Protein AF-A0AA35X888-F1 (afdb_monomer)

Nearest PDB structures (foldseek):
  5ipw-assembly1_A  TM=6.418E-01  e=4.084E-12  Thermotoga maritima MSB8

Solvent-accessible surface area (backbone atoms only — not comparable to full-atom values): 17604 Å² total; per-residue (Å²): 142,80,83,80,79,74,79,86,73,78,84,70,49,96,80,76,53,74,97,66,80,52,47,51,42,71,79,57,58,92,84,48,63,63,32,42,25,37,50,28,93,79,27,86,52,56,50,100,88,65,52,64,36,52,92,59,68,56,49,78,47,71,66,64,76,89,51,55,63,56,52,46,54,40,44,44,66,42,74,52,97,78,77,70,78,76,64,51,79,90,48,41,65,65,49,58,73,27,20,82,81,15,76,53,82,84,77,88,74,79,74,86,59,35,48,95,76,52,82,39,72,54,82,82,44,75,62,71,52,18,57,48,64,66,36,63,44,48,55,51,16,58,36,14,49,34,50,48,68,60,47,28,43,77,70,43,76,61,49,85,78,89,55,40,79,40,57,42,90,92,43,96,75,39,81,49,66,70,62,31,47,56,62,46,56,68,35,62,66,63,15,48,56,33,34,40,77,78,37,70,47,56,51,98,86,66,50,45,26,64,83,96,24,50,69,30,39,33,44,54,47,64,84,78,44,67,71,60,46,59,48,52,54,52,41,57,77,67,56,58,46,77,92,48,71,45,79,50,79,56,68,62,73,68,54,56,53,49,55,48,44,69,69,42,69,83,54,96,73,82,95,76,87,82,77,35,48,41,46,61,47,82,51,85,82,129

pLDDT: mean 73.63, std 22.43, range [24.75, 98.19]

Mean predicted aligned error: 12.45 Å

Secondary structure (DSSP, 8-state):
-------------TTS--S---SEEE-S-TTSSEEEEEE-TT---B-TT-PBSPSSSEEEEE--TT-HHHHHHHHHTT--S---TT--GGGHHHHHHHHHHHT-----PPPSSS-SS-EEE-TT--SHHHHHHH-HHHHHHHHHT--HHHHHHHHHTT-S----SSPPTTSTT---HHHHTTT-S--HHHHHHHHHHH---B-TT--BEETTEEEEEE----TT-HHHHHHHHHHHHTTTTTTS--PPPPP-HHHHHHHHHHHHTTS-------PEEEEEEE----

Radius of gyration: 25.15 Å; Cα contacts (8 Å, |Δi|>4): 343; chains: 1; bounding box: 78×53×57 Å

InterPro domains:
  IPR000914 Solute-binding protein family 5 domain [PF00496] (23-208)
  IPR039424 Solute-binding protein family 5 [PTHR30290] (23-208)

Structure (mmCIF, N/CA/C/O backbone):
data_AF-A0AA35X888-F1
#
_entry.id   AF-A0AA35X888-F1
#
loop_
_atom_site.group_PDB
_atom_site.id
_atom_site.type_symbol
_atom_site.label_atom_id
_atom_site.label_alt_id
_atom_site.label_comp_id
_atom_site.label_asym_id
_atom_site.label_entity_id
_atom_site.label_seq_id
_atom_site.pdbx_PDB_ins_code
_atom_site.Cartn_x
_atom_site.Cartn_y
_atom_site.Cartn_z
_atom_site.occupancy
_atom_site.B_iso_or_equiv
_atom_site.auth_seq_id
_atom_site.auth_comp_id
_atom_site.auth_asym_id
_atom_site.auth_atom_id
_atom_site.pdbx_PDB_model_num
ATOM 1 N N . MET A 1 1 ? -48.426 36.130 -6.874 1.00 36.34 1 MET A N 1
ATOM 2 C CA . MET A 1 1 ? -47.923 34.852 -6.329 1.00 36.34 1 MET A CA 1
ATOM 3 C C . MET A 1 1 ? -46.414 34.931 -6.363 1.00 36.34 1 MET A C 1
ATOM 5 O O . MET A 1 1 ? -45.824 34.641 -7.390 1.00 36.34 1 MET A O 1
ATOM 9 N N . ASP A 1 2 ? -45.823 35.417 -5.278 1.00 28.20 2 ASP A N 1
ATOM 10 C CA . ASP A 1 2 ? -44.386 35.651 -5.174 1.00 28.20 2 ASP A CA 1
ATOM 11 C C . ASP A 1 2 ? -43.879 34.763 -4.032 1.00 28.20 2 ASP A C 1
ATOM 13 O O . ASP A 1 2 ? -44.207 34.982 -2.863 1.00 28.20 2 ASP A O 1
ATOM 17 N N . ARG A 1 3 ? -43.217 33.650 -4.370 1.00 32.34 3 ARG A N 1
ATOM 18 C CA . ARG A 1 3 ? -42.637 32.737 -3.375 1.00 32.34 3 ARG A CA 1
ATOM 19 C C . ARG A 1 3 ? -41.268 33.287 -2.999 1.00 32.34 3 ARG A C 1
ATOM 21 O O . ARG A 1 3 ? -40.284 33.020 -3.680 1.00 32.34 3 ARG A O 1
ATOM 28 N N . ALA A 1 4 ? -41.224 34.030 -1.898 1.00 34.06 4 ALA A N 1
ATOM 29 C CA . ALA A 1 4 ? -39.982 34.436 -1.259 1.00 34.06 4 ALA A CA 1
ATOM 30 C C . ALA A 1 4 ? -39.123 33.196 -0.944 1.00 34.06 4 ALA A C 1
ATOM 32 O O . ALA A 1 4 ? -39.492 32.339 -0.136 1.00 34.06 4 ALA A O 1
ATOM 33 N N . VAL A 1 5 ? -37.977 33.102 -1.615 1.00 39.38 5 VAL A N 1
ATOM 34 C CA . VAL A 1 5 ? -36.909 32.149 -1.315 1.00 39.38 5 VAL A CA 1
ATOM 35 C C . VAL A 1 5 ? -36.359 32.510 0.064 1.00 39.38 5 VAL A C 1
ATOM 37 O O . VAL A 1 5 ? -35.817 33.598 0.255 1.00 39.38 5 VAL A O 1
ATOM 40 N N . ARG A 1 6 ? -36.531 31.624 1.052 1.00 34.00 6 ARG A N 1
ATOM 41 C CA . ARG A 1 6 ? -35.900 31.800 2.367 1.00 34.00 6 ARG A CA 1
ATOM 42 C C . ARG A 1 6 ? -34.375 31.736 2.199 1.00 34.00 6 ARG A C 1
ATOM 44 O O . ARG A 1 6 ? -33.904 30.825 1.516 1.00 34.00 6 ARG A O 1
ATOM 51 N N . PRO A 1 7 ? -33.597 32.640 2.821 1.00 35.84 7 PRO A N 1
ATOM 52 C CA . PRO A 1 7 ? -32.145 32.550 2.784 1.00 35.84 7 PRO A CA 1
ATOM 53 C C . PRO A 1 7 ? -31.703 31.242 3.445 1.00 35.84 7 PRO A C 1
ATOM 55 O O . PRO A 1 7 ? -32.202 30.892 4.516 1.00 35.84 7 PRO A O 1
ATOM 58 N N . GLN A 1 8 ? -30.768 30.529 2.816 1.00 39.53 8 GLN A N 1
ATOM 59 C CA . GLN A 1 8 ? -30.044 29.417 3.431 1.00 39.53 8 GLN A CA 1
ATOM 60 C C . GLN A 1 8 ? -29.229 29.954 4.614 1.00 39.53 8 GLN A C 1
ATOM 62 O O . GLN A 1 8 ? -28.068 30.332 4.479 1.00 39.53 8 GLN A O 1
ATOM 67 N N . GLY A 1 9 ? -29.859 30.016 5.786 1.00 33.53 9 GLY A N 1
ATOM 68 C CA . GLY A 1 9 ? -29.153 30.171 7.045 1.00 33.53 9 GLY A CA 1
ATOM 69 C C . GLY A 1 9 ? -28.282 28.939 7.248 1.00 33.53 9 GLY A C 1
ATOM 70 O O . GLY A 1 9 ? -28.798 27.833 7.397 1.00 33.53 9 GLY A O 1
ATOM 71 N N . GLN A 1 10 ? -26.963 29.121 7.220 1.00 36.47 10 GLN A N 1
ATOM 72 C CA . GLN A 1 10 ? -26.038 28.111 7.717 1.00 36.47 10 GLN A CA 1
ATOM 73 C C . GLN A 1 10 ? -26.397 27.834 9.178 1.00 36.47 10 GLN A C 1
ATOM 75 O O . GLN A 1 10 ? -26.202 28.693 10.037 1.00 36.47 10 GLN A O 1
ATOM 80 N N . ILE A 1 11 ? -26.916 26.639 9.455 1.00 40.03 11 ILE A N 1
ATOM 81 C CA . ILE A 1 11 ? -26.996 26.112 10.814 1.00 40.03 11 ILE A CA 1
ATOM 82 C C . ILE A 1 11 ? -25.546 25.891 11.251 1.00 40.03 11 ILE A C 1
ATOM 84 O O . ILE A 1 11 ? -24.923 24.894 10.893 1.00 40.03 11 ILE A O 1
ATOM 88 N N . LYS A 1 12 ? -24.965 26.871 11.943 1.00 34.38 12 LYS A N 1
ATOM 89 C CA . LYS A 1 12 ? -23.683 26.706 12.626 1.00 34.38 12 LYS A CA 1
ATOM 90 C C . LYS A 1 12 ? -23.982 26.194 14.027 1.00 34.38 12 LYS A C 1
ATOM 92 O O . LYS A 1 12 ? -24.694 26.851 14.777 1.00 34.38 12 LYS A O 1
ATOM 97 N N . SER A 1 13 ? -23.444 25.028 14.368 1.00 43.09 13 SER A N 1
ATOM 98 C CA . SER A 1 13 ? -23.403 24.533 15.744 1.00 43.09 13 SER A CA 1
ATOM 99 C C . SER A 1 13 ? -22.711 25.564 16.642 1.00 43.09 13 SER A C 1
ATOM 101 O O . SER A 1 13 ? -21.586 25.972 16.338 1.00 43.09 13 SER A O 1
ATOM 103 N N . GLU A 1 14 ? -23.329 25.945 17.758 1.00 41.88 14 GLU A N 1
ATOM 104 C CA . GLU A 1 14 ? -22.753 26.892 18.730 1.00 41.88 14 GLU A CA 1
ATOM 105 C C . GLU A 1 14 ? -21.447 26.380 19.371 1.00 41.88 14 GLU A C 1
ATOM 107 O O . GLU A 1 14 ? -20.654 27.161 19.887 1.00 41.88 14 GLU A O 1
ATOM 112 N N . THR A 1 15 ? -21.166 25.078 19.263 1.00 48.16 15 THR A N 1
ATOM 113 C CA . THR A 1 15 ? -19.946 24.419 19.757 1.00 48.16 15 THR A CA 1
ATOM 114 C C . THR A 1 15 ? -18.844 24.256 18.704 1.00 48.16 15 THR A C 1
ATOM 116 O O . THR A 1 15 ? -17.787 23.707 19.005 1.00 48.16 15 THR A O 1
ATOM 119 N N . GLY A 1 16 ? -19.072 24.673 17.451 1.00 44.53 16 GLY A N 1
ATOM 120 C CA . GLY A 1 16 ? -18.177 24.343 16.328 1.00 44.53 16 GLY A CA 1
ATOM 121 C C . GLY A 1 16 ? -18.087 22.838 16.016 1.00 44.53 16 GLY A C 1
ATOM 122 O O . GLY A 1 16 ? -17.258 22.427 15.206 1.00 44.53 16 GLY A O 1
ATOM 123 N N . GLN A 1 17 ? -18.927 22.019 16.652 1.00 49.50 17 GLN A N 1
ATOM 124 C CA . GLN A 1 17 ? -19.002 20.581 16.461 1.00 49.50 17 GLN A CA 1
ATOM 125 C C . GLN A 1 17 ? -20.003 20.300 15.341 1.00 49.50 17 GLN A C 1
ATOM 127 O O . GLN A 1 17 ? -21.180 20.630 15.473 1.00 49.50 17 GLN A O 1
ATOM 132 N N . ALA A 1 18 ? -19.532 19.731 14.228 1.00 49.12 18 ALA A N 1
ATOM 133 C CA . ALA A 1 18 ? -20.381 19.380 13.092 1.00 49.12 18 ALA A CA 1
ATOM 134 C C . ALA A 1 18 ? -21.676 18.696 13.569 1.00 49.12 18 ALA A C 1
ATOM 136 O O . ALA A 1 18 ? -21.633 17.860 14.474 1.00 49.12 18 ALA A O 1
ATOM 137 N N . CYS A 1 19 ? -22.826 19.073 12.992 1.00 53.00 19 CYS A N 1
ATOM 138 C CA . CYS A 1 19 ? -24.119 18.437 13.256 1.00 53.00 19 CYS A CA 1
ATOM 139 C C . CYS A 1 19 ? -24.118 17.005 12.703 1.00 53.00 19 CYS A C 1
ATOM 141 O O . CYS A 1 19 ? -24.726 16.709 11.679 1.00 53.00 19 CYS A O 1
ATOM 143 N N . GLU A 1 20 ? -23.408 16.123 13.385 1.00 63.41 20 GLU A N 1
ATOM 144 C CA . GLU A 1 20 ? -23.339 14.698 13.126 1.00 63.41 20 GLU A CA 1
ATOM 145 C C . GLU A 1 20 ? -23.961 13.992 14.337 1.00 63.41 20 GLU A C 1
ATOM 147 O O . GLU A 1 20 ? -23.773 14.415 15.479 1.00 63.41 20 GLU A O 1
ATOM 152 N N . SER A 1 21 ? -24.725 12.920 14.106 1.00 83.50 21 SER A N 1
ATOM 153 C CA . SER A 1 21 ? -25.197 12.023 15.173 1.00 83.50 21 SER A CA 1
ATOM 154 C C . SER A 1 21 ? -24.384 10.727 15.108 1.00 83.50 21 SER A C 1
ATOM 156 O O . SER A 1 21 ? -24.880 9.726 14.585 1.00 83.50 21 SER A O 1
ATOM 158 N N . PRO A 1 22 ? -23.103 10.740 15.533 1.00 92.12 22 PRO A N 1
ATOM 159 C CA . PRO A 1 22 ? -22.264 9.549 15.513 1.00 92.12 22 PRO A CA 1
ATOM 160 C C . PRO A 1 22 ? -22.767 8.501 16.523 1.00 92.12 22 PRO A C 1
ATOM 162 O O . PRO A 1 22 ? -23.457 8.857 17.485 1.00 92.12 22 PRO A O 1
ATOM 165 N N . PRO A 1 23 ? -22.412 7.215 16.343 1.00 94.56 23 PRO A N 1
ATOM 166 C CA . PRO A 1 23 ? -22.759 6.149 17.287 1.00 94.56 23 PRO A CA 1
ATOM 167 C C . PRO A 1 23 ? -22.126 6.336 18.673 1.00 94.56 23 PRO A C 1
ATOM 169 O O . PRO A 1 23 ? -22.738 5.965 19.673 1.00 94.56 23 PRO A O 1
ATOM 172 N N . TRP A 1 24 ? -20.950 6.968 18.745 1.00 94.81 24 TRP A N 1
ATOM 173 C CA . TRP A 1 24 ? -20.304 7.369 19.997 1.00 94.81 24 TRP A CA 1
ATOM 174 C C . TRP A 1 24 ? -19.981 8.864 20.000 1.00 94.81 24 TRP A C 1
ATOM 176 O O . TRP A 1 24 ? -19.658 9.437 18.959 1.00 94.81 24 TRP A O 1
ATOM 186 N N . LYS A 1 25 ? -20.045 9.492 21.175 1.00 92.12 25 LYS A N 1
ATOM 187 C CA . LYS A 1 25 ? -19.714 10.902 21.414 1.00 92.12 25 LYS A CA 1
ATOM 188 C C . LYS A 1 25 ? -18.439 10.996 22.234 1.00 92.12 25 LYS A C 1
ATOM 190 O O . LYS A 1 25 ? -18.338 10.354 23.271 1.00 92.12 25 LYS A O 1
ATOM 195 N N . PHE A 1 26 ? -17.487 11.814 21.791 1.00 92.00 26 PHE A N 1
ATOM 196 C CA . PHE A 1 26 ? -16.282 12.083 22.574 1.00 92.00 26 PHE A CA 1
ATOM 197 C C . PHE A 1 26 ? -16.633 12.802 23.880 1.00 92.00 26 PHE A C 1
ATOM 199 O O . PHE A 1 26 ? -17.363 13.794 23.855 1.00 92.00 26 PHE A O 1
ATOM 206 N N . THR A 1 27 ? -16.096 12.313 24.997 1.00 91.62 27 THR A N 1
ATOM 207 C CA . THR A 1 27 ? -16.332 12.874 26.339 1.00 91.62 27 THR A CA 1
ATOM 208 C C . THR A 1 27 ? -15.186 13.763 26.817 1.00 91.62 27 THR A C 1
ATOM 210 O O . THR A 1 27 ? -15.332 14.489 27.800 1.00 91.62 27 THR A O 1
ATOM 213 N N . ASN A 1 28 ? -14.058 13.764 26.104 1.00 92.06 28 ASN A N 1
ATOM 214 C CA . ASN A 1 28 ? -12.908 14.619 26.375 1.00 92.06 28 ASN A CA 1
ATOM 215 C C . ASN A 1 28 ? -12.275 15.187 25.092 1.00 92.06 28 ASN A C 1
ATOM 217 O O . ASN A 1 28 ? -12.823 15.066 23.992 1.00 92.06 28 ASN A O 1
ATOM 221 N N . ARG A 1 29 ? -11.149 15.899 25.233 1.00 88.25 29 ARG A N 1
ATOM 222 C CA . ARG A 1 29 ? -10.543 16.642 24.125 1.00 88.25 29 ARG A CA 1
ATOM 223 C C . ARG A 1 29 ? -9.801 15.709 23.177 1.00 88.25 29 ARG A C 1
ATOM 225 O O . ARG A 1 29 ? -8.965 14.905 23.579 1.00 88.25 29 ARG A O 1
ATOM 232 N N . LEU A 1 30 ? -10.040 15.905 21.880 1.00 79.69 30 LEU A N 1
ATOM 233 C CA . LEU A 1 30 ? -9.225 15.306 20.828 1.00 79.69 30 LEU A CA 1
ATOM 234 C C . LEU A 1 30 ? -7.802 15.875 20.923 1.00 79.69 30 LEU A C 1
ATOM 236 O O . LEU A 1 30 ? -7.574 17.040 20.599 1.00 79.69 30 LEU A O 1
ATOM 240 N N . GLY A 1 31 ? -6.867 15.056 21.403 1.00 82.25 31 GLY A N 1
ATOM 241 C CA . GLY A 1 31 ? -5.481 15.445 21.681 1.00 82.25 31 GLY A CA 1
ATOM 242 C C . GLY A 1 31 ? -4.992 15.030 23.068 1.00 82.25 31 GLY A C 1
ATOM 243 O O . GLY A 1 31 ? -3.784 15.020 23.290 1.00 82.25 31 GLY A O 1
ATOM 244 N N . ASP A 1 32 ? -5.898 14.652 23.972 1.00 89.19 32 ASP A N 1
ATOM 245 C CA . ASP A 1 32 ? -5.517 14.049 25.249 1.00 89.19 32 ASP A CA 1
ATOM 246 C C . ASP A 1 32 ? -4.823 12.685 25.013 1.00 89.19 32 ASP A C 1
ATOM 248 O O . ASP A 1 32 ? -5.156 11.992 24.045 1.00 89.19 32 ASP A O 1
ATOM 252 N N . PRO A 1 33 ? -3.891 12.250 25.891 1.00 90.56 33 PRO A N 1
ATOM 253 C CA . PRO A 1 33 ? -3.213 10.955 25.754 1.00 90.56 33 PRO A CA 1
ATOM 254 C C . PRO A 1 33 ? -4.165 9.756 25.741 1.00 90.56 33 PRO A C 1
ATOM 256 O O . PRO A 1 33 ? -3.841 8.707 25.197 1.00 90.56 33 PRO A O 1
ATOM 259 N N . VAL A 1 34 ? -5.344 9.906 26.340 1.00 93.94 34 VAL A N 1
ATOM 260 C CA . VAL A 1 34 ? -6.436 8.941 26.263 1.00 93.94 34 VAL A CA 1
ATOM 261 C C . VAL A 1 34 ? -7.666 9.702 25.808 1.00 93.94 34 VAL A C 1
ATOM 263 O O . VAL A 1 34 ? -8.119 10.599 26.508 1.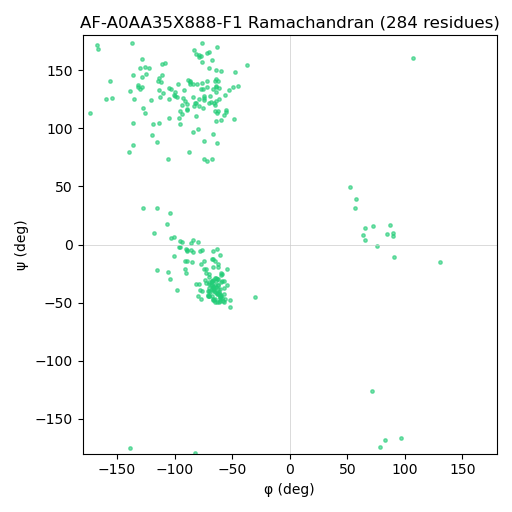00 93.94 34 VAL A O 1
ATOM 266 N N . VAL A 1 35 ? -8.203 9.356 24.645 1.00 94.31 35 VAL A N 1
ATOM 267 C CA . VAL A 1 35 ? -9.460 9.897 24.127 1.00 94.31 35 VAL A CA 1
ATOM 268 C C . VAL A 1 35 ? -10.567 8.888 24.400 1.00 94.31 35 VAL A C 1
ATOM 270 O O . VAL A 1 35 ? -10.452 7.717 24.042 1.00 94.31 35 VAL A O 1
ATOM 273 N N . LEU A 1 36 ? -11.642 9.346 25.025 1.00 95.06 36 LEU A N 1
ATOM 274 C CA . LEU A 1 36 ? -12.791 8.543 25.410 1.00 95.06 36 LEU A CA 1
ATOM 275 C C . LEU A 1 36 ? -14.005 8.946 24.579 1.00 95.06 36 LEU A C 1
ATOM 277 O O . LEU A 1 36 ? -14.249 10.130 24.329 1.00 95.06 36 LEU A O 1
ATOM 281 N N . ALA A 1 37 ? -14.781 7.950 24.170 1.00 94.75 37 ALA A N 1
ATOM 282 C CA . ALA A 1 37 ? -16.078 8.145 23.553 1.00 94.75 37 ALA A CA 1
ATOM 283 C C . ALA A 1 37 ? -17.116 7.227 24.202 1.00 94.75 37 ALA A C 1
ATOM 285 O O . ALA A 1 37 ? -16.842 6.055 24.442 1.00 94.75 37 ALA A O 1
ATOM 286 N N . GLU A 1 38 ? -18.307 7.750 24.465 1.00 95.88 38 GLU A N 1
ATOM 287 C CA . GLU A 1 38 ? -19.426 7.019 25.066 1.00 95.88 38 GLU A CA 1
ATOM 288 C C . GLU A 1 38 ? -20.561 6.822 24.058 1.00 95.88 38 GLU A C 1
ATOM 290 O O . GLU A 1 38 ? -20.696 7.588 23.099 1.00 95.88 38 GLU A O 1
ATOM 295 N N . ARG A 1 39 ? -21.386 5.793 24.258 1.00 96.44 39 ARG A N 1
ATOM 296 C CA . ARG A 1 39 ? -22.560 5.496 23.428 1.00 96.44 39 ARG A CA 1
ATOM 297 C C . ARG A 1 39 ? -23.458 6.728 23.312 1.00 96.44 39 ARG A C 1
ATOM 299 O O . ARG A 1 39 ? -23.815 7.356 24.304 1.00 96.44 39 ARG A O 1
ATOM 306 N N . ASN A 1 40 ? -23.889 7.047 22.094 1.00 95.06 40 ASN A N 1
ATOM 307 C CA . ASN A 1 40 ? -24.880 8.089 21.864 1.00 95.06 40 ASN A CA 1
ATOM 308 C C . ASN A 1 40 ? -26.303 7.539 22.099 1.00 95.06 40 ASN A C 1
ATOM 310 O O . ASN A 1 40 ? -26.794 6.793 21.252 1.00 95.06 40 ASN A O 1
ATOM 314 N N . PRO A 1 41 ? -27.024 7.955 23.159 1.00 94.12 41 PRO A N 1
ATOM 315 C CA . PRO A 1 41 ? -28.383 7.464 23.428 1.00 94.12 41 PRO A CA 1
ATOM 316 C C . PRO A 1 41 ? -29.415 7.915 22.380 1.00 94.12 41 PRO A C 1
ATOM 318 O O . PRO A 1 41 ? -30.530 7.407 22.336 1.00 94.12 41 PRO A O 1
ATOM 321 N N . TYR A 1 42 ? -29.051 8.867 21.518 1.00 94.25 42 TYR A N 1
ATOM 322 C CA . TYR A 1 42 ? -29.876 9.355 20.414 1.00 94.25 42 TYR A CA 1
ATOM 323 C C . TYR A 1 42 ? -29.379 8.854 19.048 1.00 94.25 42 TYR A C 1
ATOM 325 O O . TYR A 1 42 ? -29.720 9.441 18.017 1.00 94.25 42 TYR A O 1
ATOM 333 N N . PHE A 1 43 ? -28.543 7.808 19.008 1.00 95.62 43 PHE A N 1
ATOM 334 C CA . PHE A 1 43 ? -28.177 7.186 17.740 1.00 95.62 43 PHE A CA 1
ATOM 335 C C . PHE A 1 43 ? -29.403 6.509 17.125 1.00 95.62 43 PHE A C 1
ATOM 337 O O . PHE A 1 43 ? -30.183 5.843 17.800 1.00 95.62 43 PHE A O 1
ATOM 344 N N . TRP A 1 44 ? -29.611 6.739 15.837 1.00 93.94 44 TRP A N 1
ATOM 345 C CA . TRP A 1 44 ? -30.886 6.464 15.177 1.00 93.94 44 TRP A CA 1
ATOM 346 C C . TRP A 1 44 ? -30.988 5.045 14.608 1.00 93.94 44 TRP A C 1
ATOM 348 O O . TRP A 1 44 ? -32.079 4.622 14.234 1.00 93.94 44 TRP A O 1
ATOM 358 N N . ALA A 1 45 ? -29.871 4.320 14.501 1.00 95.88 45 ALA A N 1
ATOM 359 C CA . ALA A 1 45 ? -29.860 2.989 13.911 1.00 95.88 45 ALA A CA 1
ATOM 360 C C . ALA A 1 45 ? -30.195 1.909 14.948 1.00 95.88 45 ALA A C 1
ATOM 362 O O . ALA A 1 45 ? -29.712 1.936 16.082 1.00 95.88 45 ALA A O 1
ATOM 363 N N . VAL A 1 46 ? -30.981 0.928 14.513 1.00 97.62 46 VAL A N 1
ATOM 364 C CA . VAL A 1 46 ? -31.358 -0.262 15.281 1.00 97.62 46 VAL A CA 1
ATOM 365 C C . VAL A 1 46 ? -31.009 -1.516 14.487 1.00 97.62 46 VAL A C 1
ATOM 367 O O . VAL A 1 46 ? -30.969 -1.486 13.253 1.00 97.62 46 VAL A O 1
ATOM 370 N N . ASP A 1 47 ? -30.748 -2.614 15.187 1.00 97.50 47 ASP A N 1
ATOM 371 C CA . ASP A 1 47 ? -30.643 -3.933 14.566 1.00 97.50 47 ASP A CA 1
ATOM 372 C C . ASP A 1 47 ? -32.041 -4.505 14.205 1.00 97.50 47 ASP A C 1
ATOM 374 O O . ASP A 1 47 ? -33.069 -3.922 14.567 1.00 97.50 47 ASP A O 1
ATOM 378 N N . PRO A 1 48 ? -32.125 -5.653 13.502 1.00 98.19 48 PRO A N 1
ATOM 379 C CA . PRO A 1 48 ? -33.409 -6.275 13.161 1.00 98.19 48 PRO A CA 1
ATOM 380 C C . PRO A 1 48 ? -34.270 -6.723 14.355 1.00 98.19 48 PRO A C 1
ATOM 382 O O . PRO A 1 48 ? -35.466 -6.940 14.178 1.00 98.19 48 PRO A O 1
ATOM 385 N N . ALA A 1 49 ? -33.687 -6.886 15.547 1.00 98.00 49 ALA A N 1
ATOM 386 C CA . ALA A 1 49 ? -34.401 -7.238 16.774 1.00 98.00 49 ALA A CA 1
ATOM 387 C C . ALA A 1 49 ? -34.890 -5.999 17.553 1.00 98.00 49 ALA A C 1
ATOM 389 O O . ALA A 1 49 ? -35.598 -6.143 18.549 1.00 98.00 49 ALA A O 1
ATOM 390 N N . GLY A 1 50 ? -34.550 -4.790 17.092 1.00 97.12 50 GLY A N 1
ATOM 391 C CA . GLY A 1 50 ? -34.923 -3.525 17.718 1.00 97.12 50 GLY A CA 1
ATOM 392 C C . GLY A 1 50 ? -33.927 -3.021 18.765 1.00 97.12 50 GLY A C 1
ATOM 393 O O . GLY A 1 50 ? -34.232 -2.052 19.460 1.00 97.12 50 GLY A O 1
ATOM 394 N N . ASN A 1 51 ? -32.739 -3.622 18.881 1.00 97.69 51 ASN A N 1
ATOM 395 C CA . ASN A 1 51 ? -31.703 -3.116 19.777 1.00 97.69 51 ASN A CA 1
ATOM 396 C C . ASN A 1 51 ? -31.072 -1.855 19.175 1.00 97.69 51 ASN A C 1
ATOM 398 O O . ASN A 1 51 ? -30.586 -1.868 18.040 1.00 97.69 51 ASN A O 1
ATOM 402 N N . GLN A 1 52 ? -31.053 -0.763 19.940 1.00 97.50 52 GLN A N 1
ATOM 403 C CA . GLN A 1 52 ? -30.407 0.479 19.524 1.00 97.50 52 GLN A CA 1
ATOM 404 C C . GLN A 1 52 ? -28.881 0.314 19.495 1.00 97.50 52 GLN A C 1
ATOM 406 O O . GLN A 1 52 ? -28.264 -0.111 20.476 1.00 97.50 52 GLN A O 1
ATOM 411 N N . LEU A 1 53 ? -28.272 0.672 18.365 1.00 97.06 53 LEU A N 1
ATOM 412 C CA . LEU A 1 53 ? -26.825 0.627 18.163 1.00 97.06 53 LEU A CA 1
ATOM 413 C C . LEU A 1 53 ? -26.134 1.870 18.755 1.00 97.06 53 LEU A C 1
ATOM 415 O O . LEU A 1 53 ? -26.798 2.881 18.988 1.00 97.06 53 LEU A O 1
ATOM 419 N N . PRO A 1 54 ? -24.801 1.845 18.951 1.00 96.94 54 PRO A N 1
ATOM 420 C CA . PRO A 1 54 ? -23.868 0.711 18.813 1.00 96.94 54 PRO A CA 1
ATOM 421 C C . PRO A 1 54 ? -24.030 -0.354 19.907 1.00 96.94 54 PRO A C 1
ATOM 423 O O . PRO A 1 54 ? -24.643 -0.092 20.925 1.00 96.94 54 PRO A O 1
ATOM 426 N N . TYR A 1 55 ? -23.458 -1.552 19.741 1.00 97.25 55 TYR A N 1
ATOM 427 C CA . TYR A 1 55 ? -23.486 -2.569 20.809 1.00 97.25 55 TYR A CA 1
ATOM 428 C C . TYR A 1 55 ? -22.541 -2.264 21.976 1.00 97.25 55 TYR A C 1
ATOM 430 O O . TYR A 1 55 ? -22.839 -2.653 23.099 1.00 97.25 55 TYR A O 1
ATOM 438 N N . LEU A 1 56 ? -21.416 -1.589 21.716 1.00 97.19 56 LEU A N 1
ATOM 439 C CA . LEU A 1 56 ? -20.426 -1.244 22.738 1.00 97.19 56 LEU A CA 1
ATOM 440 C C . LEU A 1 56 ? -20.790 0.074 23.419 1.00 97.19 56 LEU A C 1
ATOM 442 O O . LEU A 1 56 ? -21.131 1.049 22.745 1.00 97.19 56 LEU A O 1
ATOM 446 N N . ASP A 1 57 ? -20.637 0.127 24.739 1.00 96.69 57 ASP A N 1
ATOM 447 C CA . ASP A 1 57 ? -20.972 1.311 25.539 1.00 96.69 57 ASP A CA 1
ATOM 448 C C . ASP A 1 57 ? -19.973 2.457 25.396 1.00 96.69 57 ASP A C 1
ATOM 450 O O . ASP A 1 57 ? -20.317 3.614 25.630 1.00 96.69 57 ASP A O 1
ATOM 454 N N . GLY A 1 58 ? -18.752 2.163 24.960 1.00 95.31 58 GLY A N 1
ATOM 455 C CA . GLY A 1 58 ? -17.740 3.178 24.750 1.00 95.31 58 GLY A CA 1
ATOM 456 C C . GLY A 1 58 ? -16.536 2.668 23.982 1.00 95.31 58 GLY A C 1
ATOM 457 O O . GLY A 1 58 ? -16.402 1.476 23.707 1.00 95.31 58 GLY A O 1
ATOM 458 N N . ILE A 1 59 ? -15.676 3.612 23.624 1.00 95.75 59 ILE A N 1
ATOM 459 C CA . ILE A 1 59 ? -14.398 3.385 22.963 1.00 95.75 59 ILE A CA 1
ATOM 460 C C . ILE A 1 59 ? -13.346 4.190 23.715 1.00 95.75 59 ILE A C 1
ATOM 462 O O . ILE A 1 59 ? -13.546 5.371 24.008 1.00 95.75 59 ILE A O 1
ATOM 466 N N . GLN A 1 60 ? -12.204 3.561 23.967 1.00 95.44 60 GLN A N 1
ATOM 467 C CA . GLN A 1 60 ? -11.007 4.225 24.454 1.00 95.44 60 GLN A CA 1
ATOM 468 C C . GLN A 1 60 ? -9.926 4.182 23.372 1.00 95.44 60 GLN A C 1
ATOM 470 O O . GLN A 1 60 ? -9.573 3.122 22.865 1.00 95.44 60 GLN A O 1
ATOM 475 N N . LEU A 1 61 ? -9.381 5.346 23.033 1.00 93.44 61 LEU A N 1
ATOM 476 C CA . LEU A 1 61 ? -8.262 5.500 22.115 1.00 93.44 61 LEU A CA 1
ATOM 477 C C . LEU A 1 61 ? -7.068 6.034 22.902 1.00 93.44 61 LEU A C 1
ATOM 479 O O . LEU A 1 61 ? -7.017 7.212 23.251 1.00 93.44 61 LEU A O 1
ATOM 483 N N . THR A 1 62 ? -6.103 5.167 23.181 1.00 91.19 62 THR A N 1
ATOM 484 C CA . THR A 1 62 ? -4.872 5.550 23.879 1.00 91.19 62 THR A CA 1
ATOM 485 C C . THR A 1 62 ? -3.806 5.944 22.860 1.00 91.19 62 THR A C 1
ATOM 487 O O . THR A 1 62 ? -3.460 5.160 21.974 1.00 91.19 62 THR A O 1
ATOM 490 N N . LEU A 1 63 ? -3.269 7.156 22.981 1.00 88.69 63 LEU A N 1
ATOM 491 C CA . LEU A 1 63 ? -2.130 7.611 22.200 1.00 88.69 63 LEU A CA 1
ATOM 492 C C . LEU A 1 63 ? -0.884 6.836 22.631 1.00 88.69 63 LEU A C 1
ATOM 494 O O . LEU A 1 63 ? -0.478 6.868 23.791 1.00 88.69 63 LEU A O 1
ATOM 498 N N . VAL A 1 64 ? -0.259 6.168 21.669 1.00 85.81 64 VAL A N 1
ATOM 499 C CA . VAL A 1 64 ? 1.019 5.490 21.864 1.00 85.81 64 VAL A CA 1
ATOM 500 C C . VAL A 1 64 ? 2.103 6.322 21.193 1.00 85.81 64 VAL A C 1
ATOM 502 O O . VAL A 1 64 ? 2.164 6.425 19.966 1.00 85.81 64 VAL A O 1
ATOM 505 N N . GLU A 1 65 ? 2.940 6.953 22.009 1.00 78.81 65 GLU A N 1
ATOM 506 C CA . GLU A 1 65 ? 4.128 7.664 21.539 1.00 78.81 65 GLU A CA 1
ATOM 507 C C . GLU A 1 65 ? 5.236 6.669 21.168 1.00 78.81 65 GLU A C 1
ATOM 509 O O . GLU A 1 65 ? 5.235 5.538 21.636 1.00 78.81 65 GLU A O 1
ATOM 514 N N . GLY A 1 66 ? 6.183 7.067 20.314 1.00 72.06 66 GLY A N 1
ATOM 515 C CA . GLY A 1 66 ? 7.328 6.218 19.943 1.00 72.06 66 GLY A CA 1
ATOM 516 C C . GLY A 1 66 ? 7.123 5.297 18.730 1.00 72.06 66 GLY A C 1
ATOM 517 O O . GLY A 1 66 ? 8.017 4.525 18.402 1.00 72.06 66 GLY A O 1
ATOM 518 N N . GLY A 1 67 ? 6.006 5.421 18.006 1.00 72.50 67 GLY A N 1
ATOM 519 C CA . GLY A 1 67 ? 5.792 4.758 16.713 1.00 72.50 67 GLY A CA 1
ATOM 520 C C . GLY A 1 67 ? 5.009 3.444 16.794 1.00 72.50 67 GLY A C 1
ATOM 521 O O . GLY A 1 67 ? 4.352 3.145 17.786 1.00 72.50 67 GLY A O 1
ATOM 522 N N . THR A 1 68 ? 5.031 2.670 15.706 1.00 80.00 68 THR A N 1
ATOM 523 C CA . THR A 1 68 ? 4.202 1.461 15.539 1.00 80.00 68 THR A 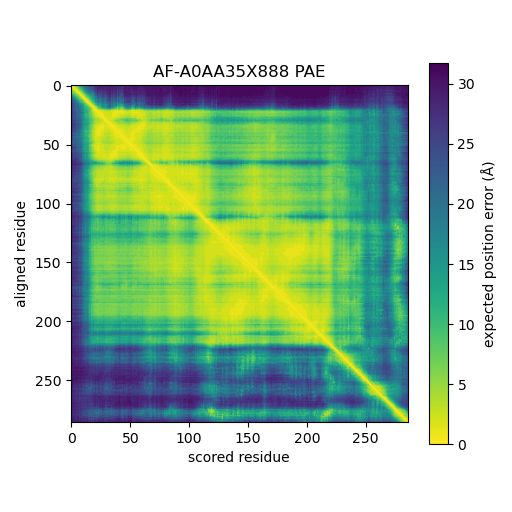CA 1
ATOM 524 C C . THR A 1 68 ? 4.656 0.277 16.393 1.00 80.00 68 THR A C 1
ATOM 526 O O . THR A 1 68 ? 3.855 -0.617 16.665 1.00 80.00 68 THR A O 1
ATOM 529 N N . ASP A 1 69 ? 5.909 0.265 16.847 1.00 84.62 69 ASP A N 1
ATOM 530 C CA . ASP A 1 69 ? 6.489 -0.869 17.578 1.00 84.62 69 ASP A CA 1
ATOM 531 C C . ASP A 1 69 ? 5.887 -1.004 18.978 1.00 84.62 69 ASP A C 1
ATOM 533 O O . ASP A 1 69 ? 5.457 -2.086 19.371 1.00 84.62 69 ASP A O 1
ATOM 537 N N . LEU A 1 70 ? 5.739 0.111 19.699 1.00 87.12 70 LEU A N 1
ATOM 538 C CA . LEU A 1 70 ? 5.067 0.116 21.001 1.00 87.12 70 LEU A CA 1
ATOM 539 C C . LEU A 1 70 ? 3.586 -0.264 20.878 1.00 87.12 70 LEU A C 1
ATOM 541 O O . LEU A 1 70 ? 3.067 -0.994 21.720 1.00 87.12 70 LEU A O 1
ATOM 545 N N . GLY A 1 71 ? 2.917 0.156 19.798 1.00 88.94 71 GLY A N 1
ATOM 546 C CA . GLY A 1 71 ? 1.553 -0.290 19.499 1.00 88.94 71 GLY A CA 1
ATOM 547 C C . GLY A 1 71 ? 1.464 -1.804 19.266 1.00 88.94 71 GLY A C 1
ATOM 548 O O . GLY A 1 71 ? 0.499 -2.436 19.686 1.00 88.94 71 GLY A O 1
ATOM 549 N N . THR A 1 72 ? 2.495 -2.398 18.662 1.00 91.19 72 THR A N 1
ATOM 550 C CA . THR A 1 72 ? 2.576 -3.850 18.421 1.00 91.19 72 THR A CA 1
ATOM 551 C C . THR A 1 72 ? 2.786 -4.627 19.711 1.00 91.19 72 THR A C 1
ATOM 553 O O . THR A 1 72 ? 2.157 -5.661 19.897 1.00 91.19 72 THR A O 1
ATOM 556 N N . LEU A 1 73 ? 3.614 -4.122 20.631 1.00 92.50 73 LEU A N 1
ATOM 557 C CA . LEU A 1 73 ? 3.791 -4.745 21.947 1.00 92.50 73 LEU A CA 1
ATOM 558 C C . LEU A 1 73 ? 2.480 -4.783 22.740 1.00 92.50 73 LEU A C 1
ATOM 560 O O . LEU A 1 73 ? 2.160 -5.810 23.329 1.00 92.50 73 LEU A O 1
ATOM 564 N N . LYS A 1 74 ? 1.694 -3.702 22.694 1.00 92.69 74 LYS A N 1
ATOM 565 C CA . LYS A 1 74 ? 0.360 -3.667 23.309 1.00 92.69 74 LYS A CA 1
ATOM 566 C C . LYS A 1 74 ? -0.595 -4.679 22.678 1.00 92.69 74 LYS A C 1
ATOM 568 O O . LYS A 1 74 ? -1.297 -5.379 23.398 1.00 92.69 74 LYS A O 1
ATOM 573 N N . ALA A 1 75 ? -0.580 -4.803 21.348 1.00 93.94 75 ALA A N 1
ATOM 574 C CA . ALA A 1 75 ? -1.356 -5.829 20.651 1.00 93.94 75 ALA A CA 1
ATOM 575 C C . ALA A 1 75 ? -0.939 -7.251 21.074 1.00 93.94 75 ALA A C 1
ATOM 577 O O . ALA A 1 75 ? -1.796 -8.065 21.390 1.00 93.94 75 ALA A O 1
ATOM 578 N N . LEU A 1 76 ? 0.369 -7.533 21.147 1.00 95.06 76 LEU A N 1
ATOM 579 C CA . LEU A 1 76 ? 0.906 -8.830 21.586 1.00 95.06 76 LEU A CA 1
ATOM 580 C C . LEU A 1 76 ? 0.472 -9.207 23.008 1.00 95.06 76 LEU A C 1
ATOM 582 O O . LEU A 1 76 ? 0.333 -10.389 23.303 1.00 95.06 76 LEU A O 1
ATOM 586 N N . GLN A 1 77 ? 0.271 -8.212 23.869 1.00 95.25 77 GLN A N 1
ATOM 587 C CA . GLN A 1 77 ? -0.171 -8.377 25.255 1.00 95.25 77 GLN A CA 1
ATOM 588 C C . GLN A 1 77 ? -1.700 -8.456 25.403 1.00 95.25 77 GLN A C 1
ATOM 590 O O . GLN A 1 77 ? -2.186 -8.548 26.526 1.00 95.25 77 GLN A O 1
ATOM 595 N N . GLY A 1 78 ? -2.458 -8.403 24.301 1.00 94.25 78 GLY A N 1
ATOM 596 C CA . GLY A 1 78 ? -3.922 -8.417 24.339 1.00 94.25 78 GLY A CA 1
ATOM 597 C C . GLY A 1 78 ? -4.544 -7.114 24.853 1.00 94.25 78 GLY A C 1
ATOM 598 O O . GLY A 1 78 ? -5.722 -7.085 25.185 1.00 94.25 78 GLY A O 1
ATOM 599 N N . GLU A 1 79 ? -3.789 -6.010 24.912 1.00 94.62 79 GLU A N 1
ATOM 600 C CA . GLU A 1 79 ? -4.289 -4.716 25.412 1.00 94.62 79 GLU A CA 1
ATOM 601 C C . GLU A 1 79 ? -5.125 -3.937 24.376 1.00 94.62 79 GLU A C 1
ATOM 603 O O . GLU A 1 79 ? -5.512 -2.792 24.618 1.00 94.62 79 GLU A O 1
ATOM 608 N N . ILE A 1 80 ? -5.348 -4.507 23.188 1.00 94.31 80 ILE A N 1
ATOM 609 C CA . ILE A 1 80 ? -6.076 -3.872 22.086 1.00 94.31 80 ILE A CA 1
ATOM 610 C C . ILE A 1 80 ? -7.206 -4.797 21.637 1.00 94.31 80 ILE A C 1
ATOM 612 O O . ILE A 1 80 ? -6.950 -5.825 21.016 1.00 94.31 80 ILE A O 1
ATOM 616 N N . ASP A 1 81 ? -8.453 -4.378 21.860 1.00 94.69 81 ASP A N 1
ATOM 617 C CA . ASP A 1 81 ? -9.634 -5.172 21.490 1.00 94.69 81 ASP A CA 1
ATOM 618 C C . ASP A 1 81 ? -9.806 -5.304 19.966 1.00 94.69 81 ASP A C 1
ATOM 620 O O . ASP A 1 81 ? -10.219 -6.340 19.443 1.00 94.69 81 ASP A O 1
ATOM 624 N N . MET A 1 82 ? -9.515 -4.226 19.227 1.00 93.38 82 MET A N 1
ATOM 625 C CA . MET A 1 82 ? -9.603 -4.190 17.767 1.00 93.38 82 MET A CA 1
ATOM 626 C C . MET A 1 82 ? -8.761 -3.049 17.203 1.00 93.38 82 MET A C 1
ATOM 628 O O . MET A 1 82 ? -8.968 -1.883 17.537 1.00 93.38 82 MET A O 1
ATOM 632 N N . GLN A 1 83 ? -7.846 -3.367 16.286 1.00 91.50 83 GLN A N 1
ATOM 633 C CA . GLN A 1 83 ? -7.123 -2.349 15.536 1.00 91.50 83 GLN A CA 1
ATOM 634 C C . GLN A 1 83 ? -6.637 -2.884 14.190 1.00 91.50 83 GLN A C 1
ATOM 636 O O . GLN A 1 83 ? -5.935 -3.884 14.119 1.00 91.50 83 GLN A O 1
ATOM 641 N N . GLY A 1 84 ? -6.980 -2.182 13.109 1.00 87.38 84 GLY A N 1
ATOM 642 C CA . GLY A 1 84 ? -6.336 -2.364 11.801 1.00 87.38 84 GLY A CA 1
ATOM 643 C C . GLY A 1 84 ? -5.355 -1.240 11.464 1.00 87.38 84 GLY A C 1
ATOM 644 O O . GLY A 1 84 ? -4.368 -1.434 10.759 1.00 87.38 84 GLY A O 1
ATOM 645 N N . ARG A 1 85 ? -5.603 -0.030 11.977 1.00 84.31 85 ARG A N 1
ATOM 646 C CA . ARG A 1 85 ? -4.755 1.133 11.706 1.00 84.31 85 ARG A CA 1
ATOM 647 C C . ARG A 1 85 ? -3.422 0.986 12.438 1.00 84.31 85 ARG A C 1
ATOM 649 O O . ARG A 1 85 ? -3.412 0.674 13.616 1.00 84.31 85 ARG A O 1
ATOM 656 N N . HIS A 1 86 ? -2.313 1.274 11.760 1.00 83.88 86 HIS A N 1
ATOM 657 C CA . HIS A 1 86 ? -0.958 1.182 12.327 1.00 83.88 86 HIS A CA 1
ATOM 658 C C . HIS A 1 86 ? -0.493 -0.235 12.709 1.00 83.88 86 HIS A C 1
ATOM 660 O O . HIS A 1 86 ? 0.639 -0.366 13.156 1.00 83.88 86 HIS A O 1
ATOM 666 N N . ILE A 1 87 ? -1.290 -1.272 12.431 1.00 86.69 87 ILE A N 1
ATOM 667 C CA . ILE A 1 87 ? -0.820 -2.658 12.357 1.00 86.69 87 ILE A CA 1
ATOM 668 C C . ILE A 1 87 ? -0.232 -2.866 10.962 1.00 86.69 87 ILE A C 1
ATOM 670 O O . ILE A 1 87 ? -0.894 -2.608 9.954 1.00 86.69 87 ILE A O 1
ATOM 674 N N . GLN A 1 88 ? 1.050 -3.206 10.898 1.00 81.88 88 GLN A N 1
ATOM 675 C CA . GLN A 1 88 ? 1.833 -3.219 9.665 1.00 81.88 88 GLN A CA 1
ATOM 676 C C . GLN A 1 88 ? 2.153 -4.645 9.213 1.00 81.88 88 GLN A C 1
ATOM 678 O O . GLN A 1 88 ? 2.173 -5.586 10.002 1.00 81.88 88 GLN A O 1
ATOM 683 N N . LEU A 1 89 ? 2.418 -4.815 7.914 1.00 83.19 89 LEU A N 1
ATOM 684 C CA . LEU A 1 89 ? 2.689 -6.138 7.349 1.00 83.19 89 LEU A CA 1
ATOM 685 C C . LEU A 1 89 ? 4.013 -6.743 7.843 1.00 83.19 89 LEU A C 1
ATOM 687 O O . LEU A 1 89 ? 4.117 -7.955 7.980 1.00 83.19 89 LEU A O 1
ATOM 691 N N . ASP A 1 90 ? 5.022 -5.925 8.129 1.00 83.56 90 ASP A N 1
ATOM 692 C CA . ASP A 1 90 ? 6.290 -6.388 8.711 1.00 83.56 90 ASP A CA 1
ATOM 693 C C . ASP A 1 90 ? 6.138 -6.918 10.147 1.00 83.56 90 ASP A C 1
ATOM 695 O O . ASP A 1 90 ? 6.967 -7.707 10.594 1.00 83.56 90 ASP A O 1
ATOM 699 N N . GLN A 1 91 ? 5.051 -6.558 10.832 1.00 88.38 91 GLN A N 1
ATOM 700 C CA . GLN A 1 91 ? 4.673 -7.064 12.154 1.00 88.38 91 GLN A CA 1
ATOM 701 C C . GLN A 1 91 ? 3.802 -8.329 12.073 1.00 88.38 91 GLN A C 1
ATOM 703 O O . GLN A 1 91 ? 3.476 -8.919 13.102 1.00 88.38 91 GLN A O 1
ATOM 708 N N . PHE A 1 92 ? 3.417 -8.767 10.867 1.00 89.69 92 PHE A N 1
ATOM 709 C CA . PHE A 1 92 ? 2.482 -9.877 10.680 1.00 89.69 92 PHE A CA 1
ATOM 710 C C . PHE A 1 92 ? 2.958 -11.165 11.354 1.00 89.69 92 PHE A C 1
ATOM 712 O O . PHE A 1 92 ? 2.189 -11.770 12.092 1.00 89.69 92 PHE A O 1
ATOM 719 N N . THR A 1 93 ? 4.212 -11.573 11.133 1.00 91.06 93 THR A N 1
ATOM 720 C CA . THR A 1 93 ? 4.738 -12.839 11.668 1.00 91.06 93 THR A CA 1
ATOM 721 C C . THR A 1 93 ? 4.707 -12.864 13.193 1.00 91.06 93 THR A C 1
ATOM 723 O O . THR A 1 93 ? 4.149 -13.794 13.765 1.00 91.06 93 THR A O 1
ATOM 726 N N . VAL A 1 94 ? 5.217 -11.816 13.852 1.00 93.88 94 VAL A N 1
ATOM 727 C CA . VAL A 1 94 ? 5.258 -11.763 15.323 1.00 93.88 94 VAL A CA 1
ATOM 728 C C . VAL A 1 94 ? 3.855 -11.715 15.932 1.00 93.88 94 VAL A C 1
ATOM 730 O O . VAL A 1 94 ? 3.590 -12.401 16.914 1.00 93.88 94 VAL A O 1
ATOM 733 N N . LEU A 1 95 ? 2.925 -10.971 15.320 1.00 94.94 95 LEU A N 1
ATOM 734 C CA . LEU A 1 95 ? 1.529 -10.951 15.760 1.00 94.94 95 LEU A CA 1
ATOM 735 C C . LEU A 1 95 ? 0.848 -12.304 15.527 1.00 94.94 95 LEU A C 1
ATOM 737 O O . LEU A 1 95 ? 0.042 -12.748 16.335 1.00 94.94 95 LEU A O 1
ATOM 741 N N . LYS A 1 96 ? 1.170 -12.997 14.433 1.00 95.00 96 LYS A N 1
ATOM 742 C CA . LYS A 1 96 ? 0.579 -14.305 14.150 1.00 95.00 96 LYS A CA 1
ATOM 743 C C . LYS A 1 96 ? 1.066 -15.373 15.130 1.00 95.00 96 LYS A C 1
ATOM 745 O O . LYS A 1 96 ? 0.266 -16.176 15.595 1.00 95.00 96 LYS A O 1
ATOM 750 N N . GLU A 1 97 ? 2.351 -15.361 15.470 1.00 95.56 97 GLU A N 1
ATOM 751 C CA . GLU A 1 97 ? 2.939 -16.252 16.479 1.00 95.56 97 GLU A CA 1
ATOM 752 C C . GLU A 1 97 ? 2.414 -15.956 17.896 1.00 95.56 97 GLU A C 1
ATOM 754 O O . GLU A 1 97 ? 2.294 -16.867 18.714 1.00 95.56 97 GLU A O 1
ATOM 759 N N . GLY A 1 98 ? 2.063 -14.697 18.177 1.00 96.38 98 GLY A N 1
ATOM 760 C CA . GLY A 1 98 ? 1.562 -14.244 19.474 1.00 96.38 98 GLY A CA 1
ATOM 761 C C . GLY A 1 98 ? 0.063 -14.443 19.727 1.00 96.38 98 GLY A C 1
ATOM 762 O O . GLY A 1 98 ? -0.363 -14.198 20.853 1.00 96.38 98 GLY A O 1
ATOM 763 N N . GLU A 1 99 ? -0.733 -14.887 18.743 1.00 96.25 99 GLU A N 1
ATOM 764 C CA . GLU A 1 99 ? -2.205 -14.989 18.852 1.00 96.25 99 GLU A CA 1
ATOM 765 C C . GLU A 1 99 ? -2.663 -15.754 20.099 1.00 96.25 99 GLU A C 1
ATOM 767 O O . GLU A 1 99 ? -3.517 -15.283 20.845 1.00 96.25 99 GLU A O 1
ATOM 772 N N . ALA A 1 100 ? -2.065 -16.923 20.348 1.00 95.69 100 ALA A N 1
ATOM 773 C CA . ALA A 1 100 ? -2.445 -17.770 21.476 1.00 95.69 100 ALA A CA 1
ATOM 774 C C . ALA A 1 100 ? -2.039 -17.170 22.831 1.00 95.69 100 ALA A C 1
ATOM 776 O O . ALA A 1 100 ? -2.739 -17.363 23.819 1.00 95.69 100 ALA A O 1
ATOM 777 N N . ALA A 1 101 ? -0.906 -16.463 22.888 1.00 96.31 101 ALA A N 1
ATOM 778 C CA . ALA A 1 101 ? -0.395 -15.885 24.128 1.00 96.31 101 ALA A CA 1
ATOM 779 C C . ALA A 1 101 ? -1.119 -14.586 24.512 1.00 96.31 101 ALA A C 1
ATOM 781 O O . ALA A 1 101 ? -1.295 -14.325 25.699 1.00 96.31 101 ALA A O 1
ATOM 782 N N . GLY A 1 102 ? -1.526 -13.785 23.524 1.00 95.31 102 GLY A N 1
ATOM 783 C CA . GLY A 1 102 ? -2.237 -12.522 23.735 1.00 95.31 102 GLY A CA 1
ATOM 784 C C . GLY A 1 102 ? -3.761 -12.617 23.646 1.00 95.31 102 GLY A C 1
ATOM 785 O O . GLY A 1 102 ? -4.411 -11.582 23.727 1.00 95.31 102 GLY A O 1
ATOM 786 N N . ASP A 1 103 ? -4.320 -13.816 23.443 1.00 96.75 103 ASP A N 1
ATOM 787 C CA . ASP A 1 103 ? -5.764 -14.066 23.289 1.00 96.75 103 ASP A CA 1
ATOM 788 C C . ASP A 1 103 ? -6.435 -13.180 22.220 1.00 96.75 103 ASP A C 1
ATOM 790 O O . ASP A 1 103 ? -7.463 -12.536 22.430 1.00 96.75 103 ASP A O 1
ATOM 794 N N . TYR A 1 104 ? -5.830 -13.126 21.031 1.00 96.31 104 TYR A N 1
ATOM 795 C CA . TYR A 1 104 ? -6.375 -12.387 19.892 1.00 96.31 104 TYR A CA 1
ATOM 796 C C . TYR A 1 104 ? -6.261 -13.178 18.592 1.00 96.31 104 TYR A C 1
ATOM 798 O O . TYR A 1 104 ? -5.655 -14.244 18.504 1.00 96.31 104 TYR A O 1
ATOM 806 N N . ARG A 1 105 ? -6.858 -12.619 17.539 1.00 95.75 105 ARG A N 1
ATOM 807 C CA . ARG A 1 105 ? -6.793 -13.148 16.176 1.00 95.75 105 ARG A CA 1
ATOM 808 C C . ARG A 1 105 ? -6.353 -12.072 15.195 1.00 95.75 105 ARG A C 1
ATOM 810 O O . ARG A 1 105 ? -6.855 -10.949 15.210 1.00 95.75 105 ARG A O 1
ATOM 817 N N . VAL A 1 106 ? -5.449 -12.441 14.302 1.00 94.62 106 VAL A N 1
ATOM 818 C CA . VAL A 1 106 ? -4.954 -11.627 13.199 1.00 94.62 106 VAL A CA 1
ATOM 819 C C . VAL A 1 106 ? -5.781 -11.925 11.959 1.00 94.62 106 VAL A C 1
ATOM 821 O O . VAL A 1 106 ? -5.806 -13.047 11.447 1.00 94.62 106 VAL A O 1
ATOM 824 N N . PHE A 1 107 ? -6.428 -10.889 11.435 1.00 91.06 107 PHE A N 1
ATOM 825 C CA . PHE A 1 107 ? -7.178 -10.970 10.192 1.00 91.06 107 PHE A CA 1
ATOM 826 C C . PHE A 1 107 ? -6.383 -10.423 9.013 1.00 91.06 107 PHE A C 1
ATOM 828 O O . PHE A 1 107 ? -5.900 -9.294 9.040 1.00 91.06 107 PHE A O 1
ATOM 835 N N . GLN A 1 108 ? -6.335 -11.193 7.927 1.00 87.75 108 GLN A N 1
ATOM 836 C CA . GLN A 1 108 ? -5.840 -10.717 6.638 1.00 87.75 108 GLN A CA 1
ATOM 837 C C . GLN A 1 108 ? -6.987 -10.070 5.861 1.00 87.75 108 GLN A C 1
ATOM 839 O O . GLN A 1 108 ? -7.609 -10.691 5.000 1.00 87.75 108 GLN A O 1
ATOM 844 N N . TRP A 1 109 ? -7.308 -8.823 6.198 1.00 85.06 109 TRP A N 1
ATOM 845 C CA . TRP A 1 109 ? -8.274 -8.059 5.414 1.00 85.06 109 TRP A CA 1
ATOM 846 C C . TRP A 1 109 ? -7.637 -7.615 4.097 1.00 85.06 109 TRP A C 1
ATOM 848 O O . TRP A 1 109 ? -6.581 -6.974 4.123 1.00 85.06 109 TRP A O 1
ATOM 858 N N . PRO A 1 110 ? -8.240 -7.947 2.941 1.00 77.19 110 PRO A N 1
ATOM 859 C CA . PRO A 1 110 ? -7.718 -7.491 1.669 1.00 77.19 110 PRO A CA 1
ATOM 860 C C . PRO A 1 110 ? -7.778 -5.967 1.622 1.00 77.19 110 PRO A C 1
ATOM 862 O O . PRO A 1 110 ? -8.734 -5.341 2.084 1.00 77.19 110 PRO A O 1
ATOM 865 N N . THR A 1 111 ? -6.745 -5.363 1.046 1.00 72.50 111 THR A N 1
ATOM 866 C CA . THR A 1 111 ? -6.785 -3.932 0.772 1.00 72.50 111 THR A CA 1
ATOM 867 C C . THR A 1 111 ? -7.883 -3.637 -0.246 1.00 72.50 111 THR A C 1
ATOM 869 O O . THR A 1 111 ? -8.027 -4.331 -1.252 1.00 72.50 111 THR A O 1
ATOM 872 N N . PHE A 1 112 ? -8.656 -2.582 0.004 1.00 68.50 112 PHE A N 1
ATOM 873 C CA . PHE A 1 112 ? -9.613 -2.060 -0.973 1.00 68.50 112 PHE A CA 1
ATOM 874 C C . PHE A 1 112 ? -8.914 -1.306 -2.112 1.00 68.50 112 PHE A C 1
ATOM 876 O O . PHE A 1 112 ? -9.527 -1.022 -3.141 1.00 68.50 112 PHE A O 1
ATOM 883 N N . ALA A 1 113 ? -7.635 -0.960 -1.938 1.00 65.81 113 ALA A N 1
ATOM 884 C CA . ALA A 1 113 ? -6.853 -0.304 -2.970 1.00 65.81 113 ALA A CA 1
ATOM 885 C C . ALA A 1 113 ? -6.472 -1.322 -4.053 1.00 65.81 113 ALA A C 1
ATOM 887 O O . ALA A 1 113 ? -5.883 -2.359 -3.764 1.00 65.81 113 ALA A O 1
ATOM 888 N N . GLY A 1 114 ? -6.755 -1.003 -5.319 1.00 74.25 114 GLY A N 1
ATOM 889 C CA . GLY A 1 114 ? -6.420 -1.852 -6.474 1.00 74.25 114 GLY A CA 1
ATOM 890 C C . GLY A 1 114 ? -4.921 -2.139 -6.670 1.00 74.25 114 GLY A C 1
ATOM 891 O O . GLY A 1 114 ? -4.548 -2.978 -7.484 1.00 74.25 114 GLY A O 1
ATOM 892 N N . SER A 1 115 ? -4.057 -1.456 -5.917 1.00 80.06 115 SER A N 1
ATOM 893 C CA . SER A 1 115 ? -2.608 -1.652 -5.865 1.00 80.06 115 SER A CA 1
ATOM 894 C C . SER A 1 115 ? -2.058 -1.139 -4.537 1.00 80.06 115 SER A C 1
ATOM 896 O O . SER A 1 115 ? -2.455 -0.059 -4.098 1.00 80.06 115 SER A O 1
ATOM 898 N N . ASP A 1 116 ? -1.093 -1.848 -3.951 1.00 76.62 116 ASP A N 1
ATOM 899 C CA . ASP A 1 116 ? -0.378 -1.382 -2.750 1.00 76.62 116 ASP A CA 1
ATOM 900 C C . ASP A 1 116 ? 0.882 -0.554 -3.102 1.00 76.62 116 ASP A C 1
ATOM 902 O O . ASP A 1 116 ? 1.331 0.308 -2.349 1.00 76.62 116 ASP A O 1
ATOM 906 N N . ILE A 1 117 ? 1.439 -0.774 -4.298 1.00 74.88 117 ILE A N 1
ATOM 907 C CA . ILE A 1 117 ? 2.451 0.088 -4.919 1.00 74.88 117 ILE A CA 1
ATOM 908 C C . ILE A 1 117 ? 2.050 0.282 -6.378 1.00 74.88 117 ILE A C 1
ATOM 910 O O . ILE A 1 117 ? 1.877 -0.693 -7.108 1.00 74.88 117 ILE A O 1
ATOM 914 N N . ALA A 1 118 ? 1.927 1.538 -6.803 1.00 78.06 118 ALA A N 1
ATOM 915 C CA . ALA A 1 118 ? 1.710 1.892 -8.197 1.00 78.06 118 ALA A CA 1
ATOM 916 C C . ALA A 1 118 ? 2.588 3.072 -8.602 1.00 78.06 118 ALA A C 1
ATOM 918 O O . ALA A 1 118 ? 2.853 3.995 -7.825 1.00 78.06 118 ALA A O 1
ATOM 919 N N . PHE A 1 119 ? 3.009 3.017 -9.857 1.00 77.25 119 PHE A N 1
ATOM 920 C CA . PHE A 1 119 ? 3.814 4.027 -10.505 1.00 77.25 119 PHE A CA 1
ATOM 921 C C . PHE A 1 119 ? 2.944 4.836 -11.459 1.00 77.25 119 PHE A C 1
ATOM 923 O O . PHE A 1 119 ? 2.293 4.285 -12.346 1.00 77.25 119 PHE A O 1
ATOM 930 N N . PHE A 1 120 ? 2.955 6.153 -11.286 1.00 81.06 120 PHE A N 1
ATOM 931 C CA . PHE A 1 120 ? 2.218 7.083 -12.126 1.00 81.06 120 PHE A CA 1
ATOM 932 C C . PHE A 1 120 ? 3.185 7.946 -12.913 1.00 81.06 120 PHE A C 1
ATOM 934 O O . PHE A 1 120 ? 4.110 8.541 -12.365 1.00 81.06 120 PHE A O 1
ATOM 941 N N . PHE A 1 121 ? 2.940 8.074 -14.206 1.00 82.56 121 PHE A N 1
ATOM 942 C CA . PHE A 1 121 ? 3.752 8.923 -15.058 1.00 82.56 121 PHE A CA 1
ATOM 943 C C . PHE A 1 121 ? 3.246 10.363 -15.040 1.00 82.56 121 PHE A C 1
ATOM 945 O O . PHE A 1 121 ? 2.038 10.609 -15.074 1.00 82.56 121 PHE A O 1
ATOM 952 N N . ASN A 1 122 ? 4.162 11.334 -15.031 1.00 83.81 122 ASN A N 1
ATOM 953 C CA . ASN A 1 122 ? 3.786 12.723 -15.276 1.00 83.81 122 ASN A CA 1
ATOM 954 C C . ASN A 1 122 ? 3.480 12.942 -16.769 1.00 83.81 122 ASN A C 1
ATOM 956 O O . ASN A 1 122 ? 4.353 13.330 -17.544 1.00 83.81 122 ASN A O 1
ATOM 960 N N . MET A 1 123 ? 2.222 12.732 -17.163 1.00 87.75 123 MET A N 1
ATOM 961 C CA . MET A 1 123 ? 1.766 12.866 -18.556 1.00 87.75 123 MET A CA 1
ATOM 962 C C . MET A 1 123 ? 1.807 14.310 -19.089 1.00 87.75 123 MET A C 1
ATOM 964 O O . MET A 1 123 ? 1.721 14.528 -20.299 1.00 87.75 123 MET A O 1
ATOM 968 N N . SER A 1 124 ? 1.983 15.297 -18.210 1.00 88.75 124 SER A N 1
ATOM 969 C CA . SER A 1 124 ? 2.066 16.723 -18.553 1.00 88.75 124 SER A CA 1
ATOM 970 C C . SER A 1 124 ? 3.503 17.249 -18.600 1.00 88.75 124 SER A C 1
ATOM 972 O O . SER A 1 124 ? 3.700 18.452 -18.750 1.00 88.75 124 SER A O 1
ATOM 974 N N . LEU A 1 125 ? 4.515 16.383 -18.462 1.00 83.12 125 LEU A N 1
ATOM 975 C CA . LEU A 1 125 ? 5.918 16.787 -18.555 1.00 83.12 125 LEU A CA 1
ATOM 976 C C . LEU A 1 125 ? 6.203 17.367 -19.959 1.00 83.12 125 LEU A C 1
ATOM 978 O O . LEU A 1 125 ? 5.877 16.710 -20.947 1.00 83.12 125 LEU A O 1
ATOM 982 N N . PRO A 1 126 ? 6.739 18.589 -20.097 1.00 81.31 126 PRO A N 1
ATOM 983 C CA . PRO A 1 126 ? 7.063 19.145 -21.408 1.00 81.31 126 PRO A CA 1
ATOM 984 C C . PRO A 1 126 ? 8.381 18.584 -21.962 1.00 81.31 126 PRO A C 1
ATOM 986 O O . PRO A 1 126 ? 9.216 18.067 -21.218 1.00 81.31 126 PRO A O 1
ATOM 989 N N . GLY A 1 127 ? 8.579 18.750 -23.271 1.00 84.75 127 GLY A N 1
ATOM 990 C CA . GLY A 1 127 ? 9.821 18.408 -23.966 1.00 84.75 127 GLY A CA 1
ATOM 991 C C . GLY A 1 127 ? 10.005 16.911 -24.253 1.00 84.75 127 GLY A C 1
ATOM 992 O O . GLY A 1 127 ? 9.116 16.108 -23.957 1.00 84.75 127 GLY A O 1
ATOM 993 N N . PRO A 1 128 ? 11.181 16.524 -24.787 1.00 80.94 128 PRO A N 1
ATOM 994 C CA . PRO A 1 128 ? 11.435 15.172 -25.299 1.00 80.94 128 PRO A CA 1
ATOM 995 C C . PRO A 1 128 ? 11.199 14.055 -24.272 1.00 80.94 128 PRO A C 1
ATOM 997 O O . PRO A 1 128 ? 10.645 13.007 -24.593 1.00 80.94 128 PRO A O 1
ATOM 1000 N N . SER A 1 129 ? 11.550 14.296 -23.005 1.00 79.00 129 SER A N 1
ATOM 1001 C CA . SER A 1 129 ? 11.281 13.370 -21.896 1.00 79.00 129 SER A CA 1
ATOM 1002 C C . SER A 1 129 ? 9.786 13.111 -21.687 1.00 79.00 129 SER A C 1
ATOM 1004 O O . SER A 1 129 ? 9.372 11.993 -21.382 1.00 79.00 129 SER A O 1
ATOM 1006 N N . GLY A 1 130 ? 8.959 14.144 -21.850 1.00 85.00 130 GLY A N 1
ATOM 1007 C CA . GLY A 1 130 ? 7.509 14.023 -21.784 1.00 85.00 130 GLY A CA 1
ATOM 1008 C C . GLY A 1 130 ? 6.923 13.269 -22.968 1.00 85.00 130 GLY A C 1
ATOM 1009 O O . GLY A 1 130 ? 6.027 12.446 -22.786 1.00 85.00 130 GLY A O 1
ATOM 1010 N N . ASP A 1 131 ? 7.451 13.512 -24.166 1.00 87.81 131 ASP A N 1
ATOM 1011 C CA . ASP A 1 131 ? 7.018 12.823 -25.383 1.00 87.81 131 ASP A CA 1
ATOM 1012 C C . ASP A 1 131 ? 7.307 11.322 -25.293 1.00 87.81 131 ASP A C 1
ATOM 1014 O O . ASP A 1 131 ? 6.417 10.510 -25.555 1.00 87.81 131 ASP A O 1
ATOM 1018 N N . ALA A 1 132 ? 8.479 10.947 -24.774 1.00 85.19 132 ALA A N 1
ATOM 1019 C CA . ALA A 1 132 ? 8.809 9.556 -24.488 1.00 85.19 132 ALA A CA 1
ATOM 1020 C C . ALA A 1 132 ? 7.849 8.914 -23.470 1.00 85.19 132 ALA A C 1
ATOM 1022 O O . ALA A 1 132 ? 7.321 7.833 -23.732 1.00 85.19 132 ALA A O 1
ATOM 1023 N N . ILE A 1 133 ? 7.546 9.587 -22.348 1.00 86.75 133 ILE A N 1
ATOM 1024 C CA . ILE A 1 133 ? 6.566 9.127 -21.336 1.00 86.75 133 ILE A CA 1
ATOM 1025 C C . ILE A 1 133 ? 5.186 8.836 -21.948 1.00 86.75 133 ILE A C 1
ATOM 1027 O O . ILE A 1 133 ? 4.484 7.909 -21.517 1.00 86.75 133 ILE A O 1
ATOM 1031 N N . ARG A 1 134 ? 4.782 9.608 -22.961 1.00 91.50 134 ARG A N 1
ATOM 1032 C CA . ARG A 1 134 ? 3.487 9.445 -23.631 1.00 91.50 134 ARG A CA 1
ATOM 1033 C C . ARG A 1 134 ? 3.447 8.267 -24.602 1.00 91.50 134 ARG A C 1
ATOM 1035 O O . ARG A 1 134 ? 2.342 7.785 -24.870 1.00 91.50 134 ARG A O 1
ATOM 1042 N N . THR A 1 135 ? 4.584 7.721 -25.027 1.00 93.06 135 THR A N 1
ATOM 1043 C CA . THR A 1 135 ? 4.614 6.481 -25.823 1.00 93.06 135 THR A CA 1
ATOM 1044 C C . THR A 1 135 ? 4.090 5.293 -25.012 1.00 93.06 135 THR A C 1
ATOM 1046 O O . THR A 1 135 ? 4.319 5.183 -23.802 1.00 93.06 135 THR A O 1
ATOM 1049 N N . LYS A 1 136 ? 3.326 4.403 -25.655 1.00 94.31 136 LYS A N 1
ATOM 1050 C CA . LYS A 1 136 ? 2.829 3.195 -24.975 1.00 94.31 136 LYS A CA 1
ATOM 1051 C C . LYS A 1 136 ? 3.973 2.204 -24.762 1.00 94.31 136 LYS A C 1
ATOM 1053 O O . LYS A 1 136 ? 3.992 1.540 -23.735 1.00 94.31 136 LYS A O 1
ATOM 1058 N N . GLU A 1 137 ? 4.924 2.164 -25.688 1.00 94.06 137 GLU A N 1
ATOM 1059 C CA . GLU A 1 137 ? 6.087 1.283 -25.717 1.00 94.06 137 GLU A CA 1
ATOM 1060 C C . GLU A 1 137 ? 6.931 1.476 -24.459 1.00 94.06 137 GLU A C 1
ATOM 1062 O O . GLU A 1 137 ? 7.189 0.503 -23.755 1.00 94.06 137 GLU A O 1
ATOM 1067 N N . LEU A 1 138 ? 7.239 2.728 -24.087 1.00 89.38 138 LEU A N 1
ATOM 1068 C CA . LEU A 1 138 ? 7.974 3.011 -22.854 1.00 89.38 138 LEU A CA 1
ATOM 1069 C C . LEU A 1 138 ? 7.219 2.509 -21.617 1.00 89.38 138 LEU A C 1
ATOM 1071 O O . LEU A 1 138 ? 7.792 1.822 -20.776 1.00 89.38 138 LEU A O 1
ATOM 1075 N N . ARG A 1 139 ? 5.922 2.820 -21.491 1.00 90.62 139 ARG A N 1
ATOM 1076 C CA . ARG A 1 139 ? 5.137 2.409 -20.311 1.00 90.62 139 AR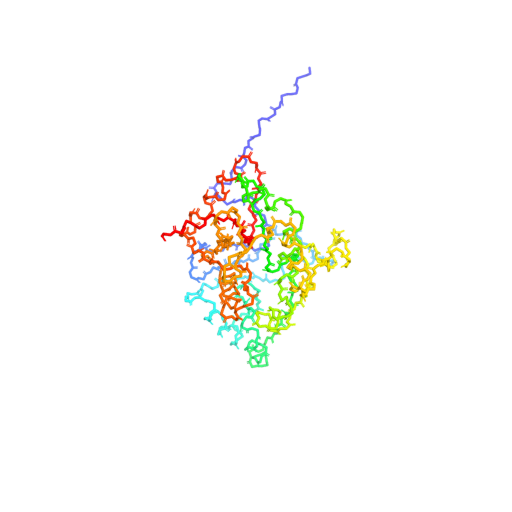G A CA 1
ATOM 1077 C C . ARG A 1 139 ? 4.986 0.890 -20.217 1.00 90.62 139 ARG A C 1
ATOM 1079 O O . ARG A 1 139 ? 5.011 0.340 -19.119 1.00 90.62 139 ARG A O 1
ATOM 1086 N N . GLN A 1 140 ? 4.835 0.218 -21.355 1.00 93.69 140 GLN A N 1
ATOM 1087 C CA . GLN A 1 140 ? 4.760 -1.238 -21.432 1.00 93.69 140 GLN A CA 1
ATOM 1088 C C . GLN A 1 140 ? 6.101 -1.877 -21.068 1.00 93.69 140 GLN A C 1
ATOM 1090 O O . GLN A 1 140 ? 6.115 -2.789 -20.245 1.00 93.69 140 GLN A O 1
ATOM 1095 N N . ALA A 1 141 ? 7.211 -1.350 -21.588 1.00 87.25 141 ALA A N 1
ATOM 1096 C CA . ALA A 1 141 ? 8.549 -1.815 -21.247 1.00 87.25 141 ALA A CA 1
ATOM 1097 C C . ALA A 1 141 ? 8.836 -1.692 -19.750 1.00 87.25 141 ALA A C 1
ATOM 1099 O O . ALA A 1 141 ? 9.302 -2.639 -19.125 1.00 87.25 141 ALA A O 1
ATOM 1100 N N . LEU A 1 142 ? 8.495 -0.546 -19.153 1.00 87.06 142 LEU A N 1
ATOM 1101 C CA . LEU A 1 142 ? 8.666 -0.335 -17.718 1.00 87.06 142 LEU A CA 1
ATOM 1102 C C . LEU A 1 142 ? 7.801 -1.282 -16.886 1.00 87.06 142 LEU A C 1
ATOM 1104 O O . LEU A 1 142 ? 8.222 -1.674 -15.807 1.00 87.06 142 LEU A O 1
ATOM 1108 N N . SER A 1 143 ? 6.623 -1.679 -17.374 1.00 90.00 143 SER A N 1
ATOM 1109 C CA . SER A 1 143 ? 5.821 -2.702 -16.700 1.00 90.00 143 SER A CA 1
ATOM 1110 C C . SER A 1 143 ? 6.507 -4.068 -16.731 1.00 90.00 143 SER A C 1
ATOM 1112 O O . SER A 1 143 ? 6.593 -4.708 -15.687 1.00 90.00 143 SER A O 1
ATOM 1114 N N . LEU A 1 144 ? 7.013 -4.490 -17.892 1.00 87.12 144 LEU A N 1
ATOM 1115 C CA . LEU A 1 144 ? 7.671 -5.790 -18.091 1.00 87.12 144 LEU A CA 1
ATOM 1116 C C . LEU A 1 144 ? 9.035 -5.887 -17.392 1.00 87.12 144 LEU A C 1
ATOM 1118 O O . LEU A 1 144 ? 9.475 -6.971 -17.024 1.00 87.12 144 LEU A O 1
ATOM 1122 N N . ALA A 1 145 ? 9.691 -4.749 -17.158 1.00 83.00 145 ALA A N 1
ATOM 1123 C CA . ALA A 1 145 ? 10.961 -4.673 -16.441 1.00 83.00 145 ALA A CA 1
ATOM 1124 C C . ALA A 1 145 ? 10.825 -4.821 -14.910 1.00 83.00 145 ALA A C 1
ATOM 1126 O O . ALA A 1 145 ? 11.838 -4.825 -14.211 1.00 83.00 145 ALA A O 1
ATOM 1127 N N . ILE A 1 146 ? 9.605 -4.913 -14.364 1.00 83.50 146 ILE A N 1
ATOM 1128 C CA . ILE A 1 146 ? 9.379 -5.049 -12.918 1.00 83.50 146 ILE A CA 1
ATOM 1129 C C . ILE A 1 146 ? 9.219 -6.527 -12.556 1.00 83.50 146 ILE A C 1
ATOM 1131 O O . ILE A 1 146 ? 8.210 -7.149 -12.887 1.00 83.50 146 ILE A O 1
ATOM 1135 N N . ASP A 1 147 ? 10.160 -7.055 -11.771 1.00 83.31 147 ASP A N 1
ATOM 1136 C CA . ASP A 1 147 ? 10.081 -8.401 -11.190 1.00 83.31 147 ASP A CA 1
ATOM 1137 C C . ASP A 1 147 ? 9.079 -8.453 -10.023 1.00 83.31 147 ASP A C 1
ATOM 1139 O O . ASP A 1 147 ? 9.441 -8.508 -8.845 1.00 83.31 147 ASP A O 1
ATOM 1143 N N . ARG A 1 148 ? 7.781 -8.405 -10.339 1.00 86.81 148 ARG A N 1
ATOM 1144 C CA . ARG A 1 148 ? 6.705 -8.390 -9.332 1.00 86.81 148 ARG A CA 1
ATOM 1145 C C . ARG A 1 148 ? 6.717 -9.627 -8.435 1.00 86.81 148 ARG A C 1
ATOM 1147 O O . ARG A 1 148 ? 6.376 -9.501 -7.261 1.00 86.81 148 ARG A O 1
ATOM 1154 N N . ALA A 1 149 ? 7.126 -10.785 -8.956 1.00 88.62 149 ALA A N 1
ATOM 1155 C CA . ALA A 1 149 ? 7.211 -12.025 -8.188 1.00 88.62 149 ALA A CA 1
ATOM 1156 C C . ALA A 1 149 ? 8.255 -11.911 -7.081 1.00 88.62 149 ALA A C 1
ATOM 1158 O O . ALA A 1 149 ? 7.964 -12.190 -5.916 1.00 88.62 149 ALA A O 1
ATOM 1159 N N . SER A 1 150 ? 9.442 -11.401 -7.403 1.00 79.88 150 SER A N 1
ATOM 1160 C CA . SER A 1 150 ? 10.414 -11.133 -6.361 1.00 79.88 150 SER A CA 1
ATOM 1161 C C . SER A 1 150 ? 9.920 -10.083 -5.369 1.00 79.88 150 SER A C 1
ATOM 1163 O O . SER A 1 150 ? 10.183 -10.243 -4.178 1.00 79.88 150 SER A O 1
ATOM 1165 N N . ILE A 1 151 ? 9.276 -9.007 -5.829 1.00 81.50 151 ILE A N 1
ATOM 1166 C CA . ILE A 1 151 ? 8.774 -7.954 -4.935 1.00 81.50 151 ILE A CA 1
ATOM 1167 C C . ILE A 1 151 ? 7.773 -8.540 -3.942 1.00 81.50 151 ILE A C 1
ATOM 1169 O O . ILE A 1 151 ? 7.845 -8.254 -2.747 1.00 81.50 151 ILE A O 1
ATOM 1173 N N . GLN A 1 152 ? 6.859 -9.379 -4.424 1.00 85.69 152 GLN A N 1
ATOM 1174 C CA . GLN A 1 152 ? 5.881 -10.069 -3.595 1.00 85.69 152 GLN A CA 1
ATOM 1175 C C . GLN A 1 152 ? 6.570 -10.884 -2.493 1.00 85.69 152 GLN A C 1
ATOM 1177 O O . GLN A 1 152 ? 6.218 -10.766 -1.320 1.00 85.69 152 GLN A O 1
ATOM 1182 N N . GLN A 1 153 ? 7.603 -11.653 -2.840 1.00 85.31 153 GLN A N 1
ATOM 1183 C CA . GLN A 1 153 ? 8.312 -12.477 -1.862 1.00 85.31 153 GLN A CA 1
ATOM 1184 C C . GLN A 1 153 ? 9.072 -11.641 -0.824 1.00 85.31 153 GLN A C 1
ATOM 1186 O O . GLN A 1 153 ? 8.927 -11.866 0.375 1.00 85.31 153 GLN A O 1
ATOM 1191 N N . THR A 1 154 ? 9.842 -10.637 -1.251 1.00 78.69 154 THR A N 1
ATOM 1192 C CA . THR A 1 154 ? 10.734 -9.892 -0.344 1.00 78.69 154 THR A CA 1
ATOM 1193 C C . THR A 1 154 ? 10.023 -8.811 0.466 1.00 78.69 154 THR A C 1
ATOM 1195 O O . THR A 1 154 ? 10.397 -8.526 1.607 1.00 78.69 154 THR A O 1
ATOM 1198 N N . ASN A 1 155 ? 9.012 -8.168 -0.119 1.00 77.75 155 ASN A N 1
ATOM 1199 C CA . ASN A 1 155 ? 8.374 -6.991 0.471 1.00 77.75 155 ASN A CA 1
ATOM 1200 C C . ASN A 1 155 ? 6.996 -7.293 1.050 1.00 77.75 155 ASN A C 1
ATOM 1202 O O . ASN A 1 155 ? 6.540 -6.547 1.918 1.00 77.75 155 ASN A O 1
ATOM 1206 N N . PHE A 1 156 ? 6.347 -8.353 0.570 1.00 82.75 156 PHE A N 1
ATOM 1207 C CA . PHE A 1 156 ? 4.998 -8.728 0.976 1.00 82.75 156 PHE A CA 1
ATOM 1208 C C . PHE A 1 156 ? 4.926 -10.101 1.645 1.00 82.75 156 PHE A C 1
ATOM 1210 O O . PHE A 1 156 ? 3.829 -10.584 1.896 1.00 82.75 156 PHE A O 1
ATOM 1217 N N . LEU A 1 157 ? 6.070 -10.719 1.970 1.00 86.94 157 LEU A N 1
ATOM 1218 C CA . LEU A 1 157 ? 6.136 -12.038 2.616 1.00 86.94 157 LEU A CA 1
ATOM 1219 C C . L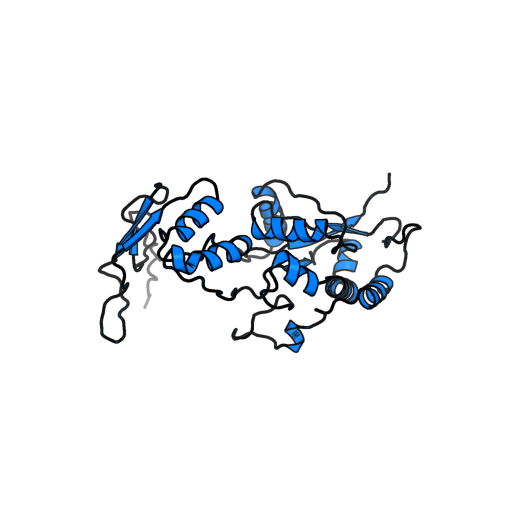EU A 1 157 ? 5.407 -13.126 1.802 1.00 86.94 157 LEU A C 1
ATOM 1221 O O . LEU A 1 157 ? 4.795 -14.031 2.363 1.00 86.94 157 LEU A O 1
ATOM 1225 N N . GLY A 1 158 ? 5.401 -12.990 0.472 1.00 87.50 158 GLY A N 1
ATOM 1226 C CA . GLY A 1 158 ? 4.662 -13.869 -0.437 1.00 87.50 158 GLY A CA 1
ATOM 1227 C C . GLY A 1 158 ? 3.147 -13.620 -0.480 1.00 87.50 158 GLY A C 1
ATOM 1228 O O . GLY A 1 158 ? 2.451 -14.268 -1.257 1.00 87.50 158 GLY A O 1
ATOM 1229 N N . LEU A 1 159 ? 2.622 -12.677 0.309 1.00 86.50 159 LEU A N 1
ATOM 1230 C CA . LEU A 1 159 ? 1.199 -12.341 0.352 1.00 86.50 159 LEU A CA 1
ATOM 1231 C C . LEU A 1 159 ? 0.795 -11.371 -0.766 1.00 86.50 159 LEU A C 1
ATOM 1233 O O . LEU A 1 159 ? 1.621 -10.737 -1.426 1.00 86.50 159 LEU A O 1
ATOM 1237 N N . GLY A 1 160 ? -0.517 -11.229 -0.956 1.00 86.50 160 GLY A N 1
ATOM 1238 C CA . GLY A 1 160 ? -1.102 -10.353 -1.968 1.00 86.50 160 GLY A CA 1
ATOM 1239 C C . GLY A 1 160 ? -1.163 -10.993 -3.354 1.00 86.50 160 GLY A C 1
ATOM 1240 O O . GLY A 1 160 ? -0.996 -12.200 -3.511 1.00 86.50 160 GLY A O 1
ATOM 1241 N N . GLN A 1 161 ? -1.450 -10.173 -4.363 1.00 87.88 161 GLN A N 1
ATOM 1242 C CA . GLN A 1 161 ? -1.619 -10.610 -5.748 1.00 87.88 161 GLN A CA 1
ATOM 1243 C C . GLN A 1 161 ? -0.773 -9.744 -6.677 1.00 87.88 161 GLN A C 1
ATOM 1245 O O . GLN A 1 161 ? -0.805 -8.515 -6.589 1.00 87.88 161 GLN A O 1
ATOM 1250 N N . ILE A 1 1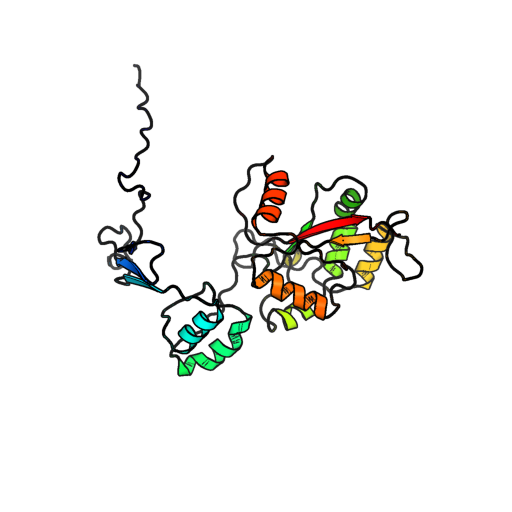62 ? -0.058 -10.388 -7.597 1.00 90.69 162 ILE A N 1
ATOM 1251 C CA . ILE A 1 162 ? 0.585 -9.718 -8.727 1.00 90.69 162 ILE A CA 1
ATOM 1252 C C . ILE A 1 162 ? -0.521 -9.259 -9.675 1.00 90.69 162 ILE A C 1
ATOM 1254 O O . ILE A 1 162 ? -1.337 -10.072 -10.099 1.00 90.69 162 ILE A O 1
ATOM 1258 N N . ARG A 1 163 ? -0.587 -7.955 -9.948 1.00 90.88 163 ARG A N 1
ATOM 1259 C CA . ARG A 1 163 ? -1.612 -7.330 -10.794 1.00 90.88 163 ARG A CA 1
ATOM 1260 C C . ARG A 1 163 ? -1.220 -5.903 -11.175 1.00 90.88 163 ARG A C 1
ATOM 1262 O O . ARG A 1 163 ? -0.312 -5.320 -10.579 1.00 90.88 163 ARG A O 1
ATOM 1269 N N . GLN A 1 164 ? -1.943 -5.328 -12.126 1.00 91.44 164 GLN A N 1
ATOM 1270 C CA . GLN A 1 164 ? -1.951 -3.897 -12.404 1.00 91.44 164 GLN A CA 1
ATOM 1271 C C . GLN A 1 164 ? -2.830 -3.126 -11.412 1.00 91.44 164 GLN A C 1
ATOM 1273 O O . GLN A 1 164 ? -3.710 -3.690 -10.759 1.00 91.44 164 GLN A O 1
ATOM 1278 N N . GLY A 1 165 ? -2.602 -1.811 -11.334 1.00 88.56 165 GLY A N 1
ATOM 1279 C CA . GLY A 1 165 ? -3.375 -0.882 -10.507 1.00 88.56 165 GLY A CA 1
ATOM 1280 C C . GLY A 1 165 ? -4.778 -0.624 -11.050 1.00 88.56 165 GLY A C 1
ATOM 1281 O O . GLY A 1 165 ? -5.071 0.456 -11.554 1.00 88.56 165 GLY A O 1
ATOM 1282 N N . VAL A 1 166 ? -5.641 -1.627 -10.938 1.00 89.88 166 VAL A N 1
ATOM 1283 C CA . VAL A 1 166 ? -7.069 -1.586 -11.279 1.00 89.88 166 VAL A CA 1
ATOM 1284 C C . VAL A 1 166 ? -7.880 -2.110 -10.094 1.00 89.88 166 VAL A C 1
ATOM 1286 O O . VAL A 1 166 ? -7.307 -2.818 -9.260 1.00 89.88 166 VAL A O 1
ATOM 1289 N N . PRO A 1 167 ? -9.190 -1.801 -9.984 1.00 89.19 167 PRO A N 1
ATOM 1290 C CA . PRO A 1 167 ? -10.025 -2.328 -8.905 1.00 89.19 167 PRO A CA 1
ATOM 1291 C C . PRO A 1 167 ? -9.851 -3.840 -8.705 1.00 89.19 167 PRO A C 1
ATOM 1293 O O . PRO A 1 167 ? -9.539 -4.555 -9.653 1.00 89.19 167 PRO A O 1
ATOM 1296 N N . GLY A 1 168 ? -10.000 -4.323 -7.471 1.00 86.31 168 GLY A N 1
ATOM 1297 C CA . GLY A 1 168 ? -9.859 -5.743 -7.133 1.00 86.31 168 GLY A CA 1
ATOM 1298 C C . GLY A 1 168 ? -11.079 -6.595 -7.524 1.00 86.31 168 GLY A C 1
ATOM 1299 O O . GLY A 1 168 ? -12.169 -6.045 -7.704 1.00 86.31 168 GLY A O 1
ATOM 1300 N N . PRO A 1 169 ? -10.934 -7.932 -7.606 1.00 83.94 169 PRO A N 1
ATOM 1301 C CA . PRO A 1 169 ? -12.052 -8.865 -7.658 1.00 83.94 169 PRO A CA 1
ATOM 1302 C C . PRO A 1 169 ? -13.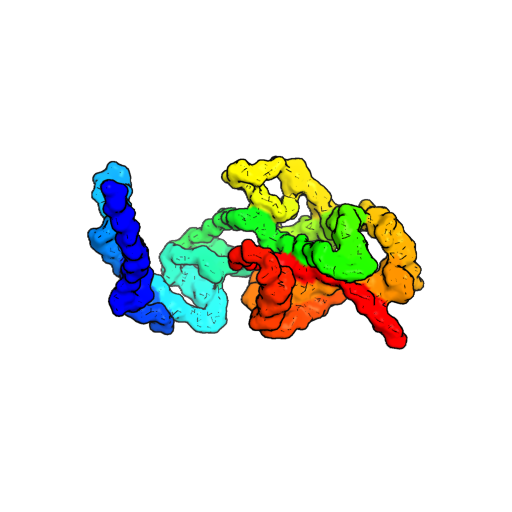058 -8.570 -6.542 1.00 83.94 169 PRO A C 1
ATOM 1304 O O . PRO A 1 169 ? -12.671 -8.306 -5.405 1.00 83.94 169 PRO A O 1
ATOM 1307 N N . GLY A 1 170 ? -14.348 -8.585 -6.874 1.00 84.88 170 GLY A N 1
ATOM 1308 C CA . GLY A 1 170 ? -15.430 -8.221 -5.951 1.00 84.88 170 GLY A CA 1
ATOM 1309 C C . GLY A 1 170 ? -15.813 -6.737 -5.969 1.00 84.88 170 GLY A C 1
ATOM 1310 O O . GLY A 1 170 ? -16.865 -6.379 -5.444 1.00 84.88 170 GLY A O 1
ATOM 1311 N N . HIS A 1 171 ? -15.028 -5.872 -6.617 1.00 88.94 171 HIS A N 1
ATOM 1312 C CA . HIS A 1 171 ? -15.449 -4.501 -6.892 1.00 88.94 171 HIS A CA 1
ATOM 1313 C C . HIS A 1 171 ? -16.369 -4.450 -8.123 1.00 88.94 171 HIS A C 1
ATOM 1315 O O . HIS A 1 171 ? -16.074 -5.067 -9.144 1.00 88.94 171 HIS A O 1
ATOM 1321 N N . ALA A 1 172 ? -17.446 -3.656 -8.072 1.00 91.81 172 ALA A N 1
ATOM 1322 C CA . ALA A 1 172 ? -18.427 -3.551 -9.164 1.00 91.81 172 ALA A CA 1
ATOM 1323 C C . ALA A 1 172 ? -17.824 -3.076 -10.503 1.00 91.81 172 ALA A C 1
ATOM 1325 O O . ALA A 1 172 ? -18.355 -3.367 -11.569 1.00 91.81 172 ALA A O 1
ATOM 1326 N N . HIS A 1 173 ? -16.699 -2.360 -10.443 1.00 91.50 173 HIS A N 1
ATOM 1327 C CA . HIS A 1 173 ? -15.946 -1.880 -11.608 1.00 91.50 173 HIS A CA 1
ATOM 1328 C C . HIS A 1 173 ? -14.669 -2.690 -11.880 1.00 91.50 173 HIS A C 1
ATOM 1330 O O . HIS A 1 173 ? -13.691 -2.139 -12.384 1.00 91.50 173 HIS A O 1
ATOM 1336 N N . TYR A 1 174 ? -14.627 -3.965 -11.484 1.00 92.19 174 TYR A N 1
ATOM 1337 C CA . TYR A 1 174 ? -13.505 -4.835 -11.819 1.00 92.19 174 TYR A CA 1
ATOM 1338 C C . TYR A 1 174 ? -13.440 -5.057 -13.341 1.00 92.19 174 TYR A C 1
ATOM 1340 O O . TYR A 1 174 ? -14.413 -5.565 -13.895 1.00 92.19 174 TYR A O 1
ATOM 1348 N N . PRO A 1 175 ? -12.340 -4.693 -14.035 1.00 94.12 175 PRO A N 1
ATOM 1349 C CA . PRO A 1 175 ? -12.298 -4.780 -15.496 1.00 94.12 175 PRO A CA 1
ATOM 1350 C C . PRO A 1 175 ? -12.081 -6.199 -16.040 1.00 94.12 175 PRO A C 1
ATOM 1352 O O . PRO A 1 175 ? -12.143 -6.369 -17.249 1.00 94.12 175 PRO A O 1
ATOM 1355 N N . GLY A 1 176 ? -11.834 -7.192 -15.178 1.00 94.62 176 GLY A N 1
ATOM 1356 C CA . GLY A 1 176 ? -11.494 -8.558 -15.578 1.00 94.62 176 GLY A CA 1
ATOM 1357 C C . GLY A 1 176 ? -10.022 -8.901 -15.350 1.00 94.62 176 GLY A C 1
ATOM 1358 O O . GLY A 1 176 ? -9.170 -8.022 -15.180 1.00 94.62 176 GLY A O 1
ATOM 1359 N N . ASP A 1 177 ? -9.736 -10.204 -15.303 1.00 93.56 177 ASP A N 1
ATOM 1360 C CA . ASP A 1 177 ? -8.391 -10.732 -15.043 1.00 93.56 177 ASP A CA 1
ATOM 1361 C C . ASP A 1 177 ? -7.418 -10.432 -16.189 1.00 93.56 177 ASP A C 1
ATOM 1363 O O . ASP A 1 177 ? -6.237 -10.206 -15.944 1.00 93.56 177 ASP A O 1
ATOM 1367 N N . ASP A 1 178 ? -7.906 -10.359 -17.426 1.00 95.25 178 ASP A N 1
ATOM 1368 C CA . ASP A 1 178 ? -7.127 -10.010 -18.616 1.00 95.25 178 ASP A CA 1
ATOM 1369 C C . ASP A 1 178 ? -6.508 -8.608 -18.507 1.00 95.25 178 ASP A C 1
ATOM 1371 O O . ASP A 1 178 ? -5.321 -8.420 -18.779 1.00 95.25 178 ASP A O 1
ATOM 1375 N N . ILE A 1 179 ? -7.282 -7.630 -18.031 1.00 95.12 179 ILE A N 1
ATOM 1376 C CA . ILE A 1 179 ? -6.795 -6.271 -17.787 1.00 95.12 179 ILE A CA 1
ATOM 1377 C C . ILE A 1 179 ? -5.960 -6.212 -16.505 1.00 95.12 179 ILE A C 1
ATOM 1379 O O . ILE A 1 179 ? -4.926 -5.540 -16.472 1.00 95.12 179 ILE A O 1
ATOM 1383 N N . ALA A 1 180 ? -6.372 -6.921 -15.451 1.00 93.19 180 ALA A N 1
ATOM 1384 C CA . ALA A 1 180 ? -5.636 -6.946 -14.191 1.00 93.19 180 ALA A CA 1
ATOM 1385 C C . ALA A 1 180 ? -4.251 -7.599 -14.318 1.00 93.19 180 ALA A C 1
ATOM 1387 O O . ALA A 1 180 ? -3.345 -7.217 -13.579 1.00 93.19 180 ALA A O 1
ATOM 1388 N N . GLN A 1 181 ? -4.068 -8.535 -15.251 1.00 94.25 181 GLN A N 1
ATOM 1389 C CA . GLN A 1 181 ? -2.803 -9.233 -15.505 1.00 94.25 181 GLN A CA 1
ATOM 1390 C C . GLN A 1 181 ? -2.053 -8.726 -16.737 1.00 94.25 181 GLN A C 1
ATOM 1392 O O . GLN A 1 181 ? -1.020 -9.272 -17.110 1.00 94.25 181 GLN A O 1
ATOM 1397 N N . LEU A 1 182 ? -2.530 -7.658 -17.372 1.00 94.81 182 LEU A N 1
ATOM 1398 C CA . LEU A 1 182 ? -1.910 -7.155 -18.587 1.00 94.81 182 LEU A CA 1
ATOM 1399 C C . LEU A 1 182 ? -0.462 -6.706 -18.327 1.00 94.81 182 LEU A C 1
ATOM 1401 O O . LEU A 1 182 ? -0.252 -5.694 -17.656 1.00 94.81 182 LEU A O 1
ATOM 1405 N N . ARG A 1 183 ? 0.528 -7.380 -18.931 1.00 93.31 183 ARG A N 1
ATOM 1406 C CA . ARG A 1 183 ? 1.966 -7.048 -18.832 1.00 93.31 183 ARG A CA 1
ATOM 1407 C C . ARG A 1 183 ? 2.490 -7.044 -17.397 1.00 93.31 183 ARG A C 1
ATOM 1409 O O . ARG A 1 183 ? 3.219 -6.125 -16.999 1.00 93.31 183 ARG A O 1
ATOM 1416 N N . THR A 1 184 ? 2.036 -7.998 -16.592 1.00 93.62 184 THR A N 1
ATOM 1417 C CA . THR A 1 184 ? 2.512 -8.186 -15.216 1.00 93.62 184 THR A CA 1
ATOM 1418 C C . THR A 1 184 ? 3.687 -9.156 -15.135 1.00 93.62 184 THR A C 1
ATOM 1420 O O . THR A 1 184 ? 4.377 -9.158 -14.111 1.00 93.62 184 THR A O 1
ATOM 1423 N N . GLU A 1 185 ? 3.938 -9.913 -16.204 1.00 92.44 185 GLU A N 1
ATOM 1424 C CA . GLU A 1 185 ? 5.097 -10.776 -16.385 1.00 92.44 185 GLU A CA 1
ATOM 1425 C C . GLU A 1 185 ? 6.422 -10.000 -16.321 1.00 92.44 185 GLU A C 1
ATOM 1427 O O . GLU A 1 185 ? 6.494 -8.818 -16.668 1.00 92.44 185 GLU A O 1
ATOM 1432 N N . TYR A 1 186 ? 7.470 -10.678 -15.846 1.00 87.00 186 TYR A N 1
ATOM 1433 C CA . TYR A 1 186 ? 8.830 -10.150 -15.836 1.00 87.00 186 TYR A CA 1
ATOM 1434 C C . TYR A 1 186 ? 9.569 -10.648 -17.076 1.00 87.00 186 TYR A C 1
ATOM 1436 O O . TYR A 1 186 ? 9.973 -11.809 -17.133 1.00 87.00 186 TYR A O 1
ATOM 1444 N N . ASP A 1 187 ? 9.720 -9.765 -18.060 1.00 88.94 187 ASP A N 1
ATOM 1445 C CA . ASP A 1 187 ? 10.368 -10.058 -19.340 1.00 88.94 187 ASP A CA 1
ATOM 1446 C C . ASP A 1 187 ? 11.323 -8.910 -19.730 1.00 88.94 187 ASP A C 1
ATOM 1448 O O . ASP A 1 187 ? 10.938 -7.964 -20.431 1.00 88.94 187 ASP A O 1
ATOM 1452 N N . PRO A 1 188 ? 12.578 -8.956 -19.240 1.00 82.38 188 PRO A N 1
ATOM 1453 C CA . PRO A 1 188 ? 13.622 -7.994 -19.586 1.00 82.38 188 PRO A CA 1
ATOM 1454 C C . PRO A 1 188 ? 13.922 -7.874 -21.081 1.00 82.38 188 PRO A C 1
ATOM 1456 O O . PRO A 1 188 ? 14.302 -6.792 -21.536 1.00 82.38 188 PRO A O 1
ATOM 1459 N N . ASP A 1 189 ? 13.775 -8.955 -21.842 1.00 82.94 189 ASP A N 1
ATOM 1460 C CA . ASP A 1 189 ? 14.127 -8.980 -23.259 1.00 82.94 189 ASP A CA 1
ATOM 1461 C C . ASP A 1 189 ? 13.044 -8.276 -24.080 1.00 82.94 189 ASP A C 1
ATOM 1463 O O . ASP A 1 189 ? 13.348 -7.366 -24.859 1.00 82.94 189 ASP A O 1
ATOM 1467 N N . ALA A 1 190 ? 11.769 -8.585 -23.822 1.00 86.56 190 ALA A N 1
ATOM 1468 C CA . ALA A 1 190 ? 10.647 -7.857 -24.408 1.00 86.56 190 ALA A CA 1
ATOM 1469 C C . ALA A 1 190 ? 10.635 -6.381 -23.979 1.00 86.56 190 ALA A C 1
ATOM 1471 O O . ALA A 1 190 ? 10.366 -5.495 -24.798 1.00 86.56 190 ALA A O 1
ATOM 1472 N N . ALA A 1 191 ? 10.977 -6.088 -22.718 1.00 84.31 191 ALA A N 1
ATOM 1473 C CA . ALA A 1 191 ? 11.144 -4.715 -22.253 1.00 84.31 191 ALA A CA 1
ATOM 1474 C C . ALA A 1 191 ? 12.245 -3.983 -23.037 1.00 84.31 191 ALA A C 1
ATOM 1476 O O . ALA A 1 191 ? 12.037 -2.852 -23.480 1.00 84.31 191 ALA A O 1
ATOM 1477 N N . ASN A 1 192 ? 13.399 -4.620 -23.258 1.00 82.62 192 ASN A N 1
ATOM 1478 C CA . ASN A 1 192 ? 14.489 -4.036 -24.036 1.00 82.62 192 ASN A CA 1
ATOM 1479 C C . ASN A 1 192 ? 14.103 -3.783 -25.494 1.00 82.62 192 ASN A C 1
ATOM 1481 O O . ASN A 1 192 ? 14.394 -2.697 -25.991 1.00 82.62 192 ASN A O 1
ATOM 1485 N N . ALA A 1 193 ? 13.400 -4.717 -26.137 1.00 87.56 193 ALA A N 1
ATOM 1486 C CA . ALA A 1 193 ? 12.926 -4.547 -27.508 1.00 87.56 193 ALA A CA 1
ATOM 1487 C C . ALA A 1 193 ? 11.975 -3.342 -27.645 1.00 87.56 193 ALA A C 1
ATOM 1489 O O . ALA A 1 193 ? 12.111 -2.535 -28.563 1.00 87.56 193 ALA A O 1
ATOM 1490 N N . LEU A 1 194 ? 11.050 -3.165 -26.695 1.00 87.00 194 LEU A N 1
ATOM 1491 C CA . LEU A 1 194 ? 10.161 -1.998 -26.654 1.00 87.00 194 LEU A CA 1
ATOM 1492 C C . LEU A 1 194 ? 10.926 -0.693 -26.396 1.00 87.00 194 LEU A C 1
ATOM 1494 O O . LEU A 1 194 ? 10.594 0.342 -26.972 1.00 87.00 194 LEU A O 1
ATOM 1498 N N . LEU A 1 195 ? 11.956 -0.724 -25.546 1.00 84.25 195 LEU A N 1
ATOM 1499 C CA . LEU A 1 195 ? 12.799 0.446 -25.304 1.00 84.25 195 LEU A CA 1
ATOM 1500 C C . LEU A 1 195 ? 13.676 0.793 -26.508 1.00 84.25 195 LEU A C 1
ATOM 1502 O O . LEU A 1 195 ? 13.914 1.976 -26.719 1.00 84.25 195 LEU A O 1
ATOM 1506 N N . ASP A 1 196 ? 14.131 -0.179 -27.302 1.00 86.06 196 ASP A N 1
ATOM 1507 C CA . ASP A 1 196 ? 14.901 0.077 -28.529 1.00 86.06 196 ASP A CA 1
ATOM 1508 C C . ASP A 1 196 ? 14.073 0.873 -29.555 1.00 86.06 196 ASP A C 1
ATOM 1510 O O . ASP A 1 196 ? 14.626 1.690 -30.288 1.00 86.06 196 ASP A O 1
ATOM 1514 N N . MET A 1 197 ? 12.742 0.717 -29.555 1.00 89.75 197 MET A N 1
ATOM 1515 C CA . MET A 1 197 ? 11.837 1.511 -30.401 1.00 89.75 197 MET A CA 1
ATOM 1516 C C . MET A 1 197 ? 11.736 2.984 -29.976 1.00 89.75 197 MET A C 1
ATOM 1518 O O . MET A 1 197 ? 11.434 3.838 -30.807 1.00 89.75 197 MET A O 1
ATOM 1522 N N . VAL A 1 198 ? 11.946 3.286 -28.691 1.00 87.12 198 VAL A N 1
ATOM 1523 C CA . VAL A 1 198 ? 11.827 4.648 -28.135 1.00 87.12 198 VAL A CA 1
ATOM 1524 C C . VAL A 1 198 ? 13.197 5.324 -28.029 1.00 87.12 198 VAL A C 1
ATOM 1526 O O . VAL A 1 198 ? 13.332 6.513 -28.305 1.00 87.12 198 VAL A O 1
ATOM 1529 N N . PHE A 1 199 ? 14.215 4.557 -27.643 1.00 84.94 199 PHE A N 1
ATOM 1530 C CA . PHE A 1 199 ? 15.574 4.995 -27.343 1.00 84.94 199 PHE A CA 1
ATOM 1531 C C . PHE A 1 199 ? 16.587 3.981 -27.905 1.00 84.94 199 PHE A C 1
ATOM 1533 O O . PHE A 1 199 ? 17.096 3.135 -27.157 1.00 84.94 199 PHE A O 1
ATOM 1540 N N . PRO A 1 200 ? 16.874 4.040 -29.218 1.00 85.31 200 PRO A N 1
ATOM 1541 C CA . PRO A 1 200 ? 17.695 3.041 -29.907 1.00 85.31 200 PRO A CA 1
ATOM 1542 C C . PRO A 1 200 ? 19.185 3.132 -29.557 1.00 85.31 200 PRO A C 1
ATOM 1544 O O . PRO A 1 200 ? 19.914 2.150 -29.668 1.00 85.31 200 PRO A O 1
ATOM 1547 N N . ASN A 1 201 ? 19.647 4.308 -29.129 1.00 82.44 201 ASN A N 1
ATOM 1548 C CA . ASN A 1 201 ? 21.060 4.561 -28.887 1.00 82.44 201 ASN A CA 1
ATOM 1549 C C . ASN A 1 201 ? 21.450 4.190 -27.454 1.00 82.44 201 ASN A C 1
ATOM 1551 O O . ASN A 1 201 ? 20.710 4.455 -26.501 1.00 82.44 201 ASN A O 1
ATOM 1555 N N . LYS A 1 202 ? 22.648 3.620 -27.309 1.00 77.50 202 LYS A N 1
ATOM 1556 C CA . LYS A 1 202 ? 23.285 3.320 -26.025 1.00 77.50 202 LYS A CA 1
ATOM 1557 C C . LYS A 1 202 ? 24.715 3.852 -26.021 1.00 77.50 202 LYS A C 1
ATOM 1559 O O . LYS A 1 202 ? 25.328 3.952 -27.083 1.00 77.50 202 LYS A O 1
ATOM 1564 N N . ASP A 1 203 ? 25.233 4.191 -24.849 1.00 75.81 203 ASP A N 1
ATOM 1565 C CA . ASP A 1 203 ? 26.648 4.524 -24.688 1.00 75.81 203 ASP A CA 1
ATOM 1566 C C . ASP A 1 203 ? 27.531 3.270 -24.538 1.00 75.81 203 ASP A C 1
ATOM 1568 O O . ASP A 1 203 ? 27.050 2.135 -24.579 1.00 75.81 203 ASP A O 1
ATOM 1572 N N . GLY A 1 204 ? 28.842 3.471 -24.368 1.00 71.38 204 GLY A N 1
ATOM 1573 C CA . GLY A 1 204 ? 29.813 2.381 -24.210 1.00 71.38 204 GLY A CA 1
ATOM 1574 C C . GLY A 1 204 ? 29.636 1.536 -22.941 1.00 71.38 204 GLY A C 1
ATOM 1575 O O . GLY A 1 204 ? 30.201 0.449 -22.858 1.00 71.38 204 GLY A O 1
ATOM 1576 N N . GLU A 1 205 ? 28.841 2.001 -21.975 1.00 70.75 205 GLU A N 1
ATOM 1577 C CA . GLU A 1 205 ? 28.475 1.265 -20.758 1.00 70.75 205 GLU A CA 1
ATOM 1578 C C . GLU A 1 205 ? 27.119 0.547 -20.899 1.00 70.75 205 GLU A C 1
ATOM 1580 O O . GLU A 1 205 ? 26.693 -0.168 -19.991 1.00 70.75 205 GLU A O 1
ATOM 1585 N N . GLY A 1 206 ? 26.436 0.706 -22.037 1.00 67.06 206 GLY A N 1
ATOM 1586 C CA . GLY A 1 206 ? 25.142 0.090 -22.312 1.00 67.06 206 GLY A CA 1
ATOM 1587 C C . GLY A 1 206 ? 23.939 0.868 -21.768 1.00 67.06 206 GLY A C 1
ATOM 1588 O O . GLY A 1 206 ? 22.816 0.356 -21.838 1.00 67.06 206 GLY A O 1
ATOM 1589 N N . PHE A 1 207 ? 24.123 2.095 -21.265 1.00 71.88 207 PHE A N 1
ATOM 1590 C CA . PHE A 1 207 ? 23.012 2.951 -20.842 1.00 71.88 207 PHE A CA 1
ATOM 1591 C C . PHE A 1 207 ? 22.309 3.562 -22.047 1.00 71.88 207 PHE A C 1
ATOM 1593 O O . PHE A 1 207 ? 22.950 3.999 -22.998 1.00 71.88 207 PHE A O 1
ATOM 1600 N N . ARG A 1 208 ? 20.973 3.620 -21.999 1.00 77.75 208 ARG A N 1
ATOM 1601 C CA . ARG A 1 208 ? 20.165 4.216 -23.070 1.00 77.75 208 ARG A CA 1
ATOM 1602 C C . ARG A 1 208 ? 20.294 5.734 -23.081 1.00 77.75 208 ARG A C 1
ATOM 1604 O O . ARG A 1 208 ? 20.271 6.371 -22.025 1.00 77.75 208 ARG A O 1
ATOM 1611 N N . MET A 1 209 ? 20.360 6.285 -24.288 1.00 74.88 209 MET A N 1
ATOM 1612 C CA . MET A 1 209 ? 20.601 7.701 -24.541 1.00 74.88 209 MET A CA 1
ATOM 1613 C C . MET A 1 209 ? 19.377 8.368 -25.176 1.00 74.88 209 MET A C 1
ATOM 1615 O O . MET A 1 209 ? 18.699 7.777 -26.020 1.00 74.88 209 MET A O 1
ATOM 1619 N N . ASN A 1 210 ? 19.121 9.620 -24.802 1.00 72.62 210 ASN A N 1
ATOM 1620 C CA . ASN A 1 210 ? 18.173 10.508 -25.468 1.00 72.62 210 ASN A CA 1
ATOM 1621 C C . ASN A 1 210 ? 18.930 11.738 -25.983 1.00 72.62 210 ASN A C 1
ATOM 1623 O O . ASN A 1 210 ? 19.168 12.684 -25.237 1.00 72.62 210 ASN A O 1
ATOM 1627 N N . GLY A 1 211 ? 19.348 11.700 -27.249 1.00 78.81 211 GLY A N 1
ATOM 1628 C CA . GLY A 1 211 ? 20.353 12.635 -27.755 1.00 78.81 211 GLY A CA 1
ATOM 1629 C C . GLY A 1 211 ? 21.728 12.307 -27.172 1.00 78.81 211 GLY A C 1
ATOM 1630 O O . GLY A 1 211 ? 22.180 11.169 -27.283 1.00 78.81 211 GLY A O 1
ATOM 1631 N N . GLU A 1 212 ? 22.375 13.291 -26.552 1.00 77.31 212 GLU A N 1
ATOM 1632 C CA . GLU A 1 212 ? 23.714 13.149 -25.956 1.00 77.31 212 GLU A CA 1
ATOM 1633 C C . GLU A 1 212 ? 23.679 12.695 -24.488 1.00 77.31 212 GLU A C 1
ATOM 1635 O O . GLU A 1 212 ? 24.721 12.407 -23.907 1.00 77.31 212 GLU A O 1
ATOM 1640 N N . ASP A 1 213 ? 22.494 12.588 -23.881 1.00 75.12 213 ASP A N 1
ATOM 1641 C CA . ASP A 1 213 ? 22.360 12.365 -22.440 1.00 75.12 213 ASP A CA 1
ATOM 1642 C C . ASP A 1 213 ? 21.832 10.982 -22.105 1.00 75.12 213 ASP A C 1
ATOM 1644 O O . ASP A 1 213 ? 20.945 10.446 -22.778 1.00 75.12 213 ASP A O 1
ATOM 1648 N N . ARG A 1 214 ? 22.314 10.446 -20.981 1.00 77.00 214 ARG A N 1
ATOM 1649 C CA . ARG A 1 214 ? 21.744 9.244 -20.374 1.00 77.00 214 ARG A CA 1
ATOM 1650 C C . ARG A 1 214 ? 20.312 9.505 -19.927 1.00 77.00 214 ARG A C 1
ATOM 1652 O O . ARG A 1 214 ? 19.981 10.559 -19.379 1.00 77.00 214 ARG A O 1
ATOM 1659 N N . ILE A 1 215 ? 19.472 8.495 -20.104 1.00 72.38 215 ILE A N 1
ATOM 1660 C CA . ILE A 1 215 ? 18.089 8.513 -19.636 1.00 72.38 215 ILE A CA 1
ATOM 1661 C C . ILE A 1 215 ? 18.064 8.149 -18.157 1.00 72.38 215 ILE A C 1
ATOM 1663 O O . ILE A 1 215 ? 18.476 7.056 -17.771 1.00 72.38 215 ILE A O 1
ATOM 1667 N N . VAL A 1 216 ? 17.525 9.052 -17.339 1.00 70.06 216 VAL A N 1
ATOM 1668 C CA . VAL A 1 216 ? 17.376 8.841 -15.897 1.00 70.06 216 VAL A CA 1
ATOM 1669 C C . VAL A 1 216 ? 15.910 8.938 -15.509 1.00 70.06 216 VAL A C 1
ATOM 1671 O O . VAL A 1 216 ? 15.246 9.945 -15.763 1.00 70.06 216 VAL A O 1
ATOM 1674 N N . LEU A 1 217 ?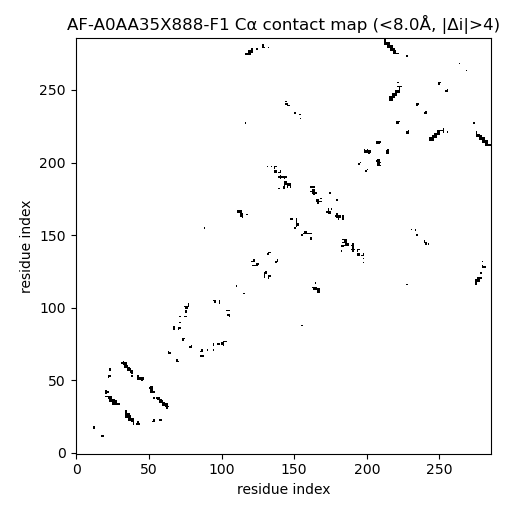 15.419 7.883 -14.861 1.00 69.12 217 LEU A N 1
ATOM 1675 C CA . LEU A 1 217 ? 14.092 7.831 -14.260 1.00 69.12 217 LEU A CA 1
ATOM 1676 C C . LEU A 1 217 ? 14.196 8.238 -12.789 1.00 69.12 217 LEU A C 1
ATOM 1678 O O . LEU A 1 217 ? 14.775 7.523 -11.975 1.00 69.12 217 LEU A O 1
ATOM 1682 N N . ASP A 1 218 ? 13.624 9.393 -12.467 1.00 68.56 218 ASP A N 1
ATOM 1683 C CA . ASP A 1 218 ? 13.515 9.913 -11.109 1.00 68.56 218 ASP A CA 1
ATOM 1684 C C . ASP A 1 218 ? 12.178 9.491 -10.499 1.00 68.56 218 ASP A C 1
ATOM 1686 O O . ASP A 1 218 ? 11.099 9.719 -11.063 1.00 68.56 218 ASP A O 1
ATOM 1690 N N . ILE A 1 219 ? 12.276 8.862 -9.330 1.00 68.62 219 ILE A N 1
ATOM 1691 C CA . ILE A 1 219 ? 11.153 8.386 -8.525 1.00 68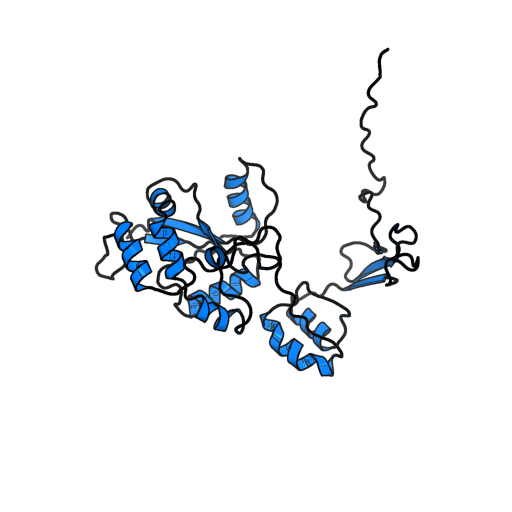.62 219 ILE A CA 1
ATOM 1692 C C . ILE A 1 219 ? 11.154 9.187 -7.218 1.00 68.62 219 ILE A C 1
ATOM 1694 O O . ILE A 1 219 ? 11.763 8.755 -6.235 1.00 68.62 219 ILE A O 1
ATOM 1698 N N . PRO A 1 220 ? 10.483 10.351 -7.159 1.00 64.88 220 PRO A N 1
ATOM 1699 C CA . PRO A 1 220 ? 10.276 11.085 -5.920 1.00 64.88 220 PRO A CA 1
ATOM 1700 C C . PRO A 1 220 ? 9.603 10.217 -4.853 1.00 64.88 220 PRO A C 1
ATOM 1702 O O . PRO A 1 220 ? 8.437 9.832 -4.971 1.00 64.88 220 PRO A O 1
ATOM 1705 N N . LEU A 1 221 ? 10.327 9.972 -3.762 1.00 56.69 221 LEU A N 1
ATOM 1706 C CA . LEU A 1 221 ? 9.831 9.207 -2.621 1.00 56.69 221 LEU A CA 1
ATOM 1707 C C . LEU A 1 221 ? 9.014 10.088 -1.661 1.00 56.69 221 LEU A C 1
ATOM 1709 O O . LEU A 1 221 ? 9.521 11.099 -1.173 1.00 56.69 221 LEU A O 1
ATOM 1713 N N . PRO A 1 222 ? 7.777 9.720 -1.289 1.00 54.59 222 PRO A N 1
ATOM 1714 C CA . PRO A 1 222 ? 7.051 10.443 -0.258 1.00 54.59 222 PRO A CA 1
ATOM 1715 C C . PRO A 1 222 ? 7.755 10.270 1.097 1.00 54.59 222 PRO A C 1
ATOM 1717 O O . PRO A 1 222 ? 7.884 9.169 1.623 1.00 54.59 222 PRO A O 1
ATOM 1720 N N . THR A 1 223 ? 8.157 11.382 1.713 1.00 46.97 223 THR A N 1
ATOM 1721 C CA . THR A 1 223 ? 8.893 11.413 2.993 1.00 46.97 223 THR A CA 1
ATOM 1722 C C . THR A 1 223 ? 8.097 10.920 4.209 1.00 46.97 223 THR A C 1
ATOM 1724 O O . THR A 1 223 ? 8.661 10.805 5.292 1.00 46.97 223 THR A O 1
ATOM 1727 N N . HIS A 1 224 ? 6.801 10.620 4.069 1.00 44.88 224 HIS A N 1
ATOM 1728 C CA . HIS A 1 224 ? 5.894 10.422 5.206 1.00 44.88 224 HIS A CA 1
ATOM 1729 C C . HIS A 1 224 ? 5.324 9.005 5.355 1.00 44.88 224 HIS A C 1
ATOM 1731 O O . HIS A 1 224 ? 4.937 8.642 6.462 1.00 44.88 224 HIS A O 1
ATOM 1737 N N . SER A 1 225 ? 5.277 8.178 4.307 1.00 51.75 225 SER A N 1
ATOM 1738 C CA . SER A 1 225 ? 4.780 6.805 4.449 1.00 51.75 225 SER A CA 1
ATOM 1739 C C . SER A 1 225 ? 5.941 5.883 4.821 1.00 51.75 225 SER A C 1
ATOM 1741 O O . SER A 1 225 ? 6.904 5.742 4.068 1.00 51.75 225 SER A O 1
ATOM 1743 N N . ALA A 1 226 ? 5.882 5.281 6.013 1.00 48.41 226 ALA A N 1
ATOM 1744 C CA . ALA A 1 226 ? 6.776 4.175 6.367 1.00 48.41 226 ALA A CA 1
ATOM 1745 C C . ALA A 1 226 ? 6.622 3.038 5.335 1.00 48.41 226 ALA A C 1
ATOM 1747 O O . ALA A 1 226 ? 7.612 2.568 4.785 1.00 48.41 226 ALA A O 1
ATOM 1748 N N . HIS A 1 227 ? 5.373 2.740 4.945 1.00 53.94 227 HIS A N 1
ATOM 1749 C CA . HIS A 1 227 ? 5.016 1.783 3.893 1.00 53.94 227 HIS A CA 1
ATOM 1750 C C . HIS A 1 227 ? 5.755 2.021 2.563 1.00 53.94 227 HIS A C 1
ATOM 1752 O O . HIS A 1 227 ? 6.387 1.108 2.042 1.00 53.94 227 HIS A O 1
ATOM 1758 N N . GLY A 1 228 ? 5.697 3.237 2.002 1.00 50.91 228 GLY A N 1
ATOM 1759 C CA . GLY A 1 228 ? 6.303 3.534 0.699 1.00 50.91 228 GLY A CA 1
ATOM 1760 C C . GLY A 1 228 ? 7.829 3.556 0.754 1.00 50.91 228 GLY A C 1
ATOM 1761 O O . GLY A 1 228 ? 8.480 2.965 -0.105 1.00 50.91 228 GLY A O 1
ATOM 1762 N N . ARG A 1 229 ? 8.406 4.175 1.794 1.00 53.12 229 ARG A N 1
ATOM 1763 C CA . ARG A 1 229 ? 9.866 4.272 1.958 1.00 53.12 229 ARG A CA 1
ATOM 1764 C C . ARG A 1 229 ? 10.526 2.913 2.174 1.00 53.12 229 ARG A C 1
ATOM 1766 O O . ARG A 1 229 ? 11.477 2.609 1.464 1.00 53.12 229 ARG A O 1
ATOM 1773 N N . THR A 1 230 ? 10.015 2.097 3.099 1.00 52.97 230 THR A N 1
ATOM 1774 C CA . THR A 1 230 ? 10.611 0.792 3.432 1.00 52.97 230 THR A CA 1
ATOM 1775 C C . THR A 1 230 ? 10.476 -0.204 2.285 1.00 52.97 230 THR A C 1
ATOM 1777 O O . THR A 1 230 ? 11.376 -1.005 2.047 1.00 52.97 230 THR A O 1
ATOM 1780 N N . ARG A 1 231 ? 9.371 -0.156 1.531 1.00 60.56 231 ARG A N 1
ATOM 1781 C CA . ARG A 1 231 ? 9.194 -1.043 0.379 1.00 60.56 231 ARG A CA 1
ATOM 1782 C C . ARG A 1 231 ? 10.121 -0.642 -0.772 1.00 60.56 231 ARG A C 1
ATOM 1784 O O . ARG A 1 231 ? 10.781 -1.513 -1.321 1.00 60.56 231 ARG A O 1
ATOM 1791 N N . LEU A 1 232 ? 10.248 0.645 -1.101 1.00 57.53 232 LEU A N 1
ATOM 1792 C CA . LEU A 1 232 ? 11.133 1.092 -2.191 1.00 57.53 232 LEU A CA 1
ATOM 1793 C C . LEU A 1 232 ? 12.621 0.949 -1.860 1.00 57.53 232 LEU A C 1
ATOM 1795 O O . LEU A 1 232 ? 13.383 0.541 -2.732 1.00 57.53 232 LEU A O 1
ATOM 1799 N N . SER A 1 233 ? 13.039 1.202 -0.616 1.00 54.22 233 SER A N 1
ATOM 1800 C CA . SER A 1 233 ? 14.440 1.001 -0.218 1.00 54.22 233 SER A CA 1
ATOM 1801 C C . SER A 1 233 ? 14.878 -0.462 -0.348 1.00 54.22 233 SER A C 1
ATOM 1803 O O . SER A 1 233 ? 16.006 -0.727 -0.757 1.00 54.22 233 SER A O 1
ATOM 1805 N N . ARG A 1 234 ? 13.976 -1.421 -0.088 1.00 52.09 234 ARG A N 1
ATOM 1806 C CA . ARG A 1 234 ? 14.229 -2.851 -0.337 1.00 52.09 234 ARG A CA 1
ATOM 1807 C C . ARG A 1 234 ? 14.348 -3.175 -1.831 1.00 52.09 234 ARG A C 1
ATOM 1809 O O . ARG A 1 234 ? 15.166 -4.011 -2.197 1.00 52.09 234 ARG A O 1
ATOM 1816 N N . LEU A 1 235 ? 13.590 -2.504 -2.703 1.00 55.09 235 LEU A N 1
ATOM 1817 C CA . LEU A 1 235 ? 13.697 -2.705 -4.158 1.00 55.09 235 LEU A CA 1
ATOM 1818 C C . LEU A 1 235 ? 15.061 -2.274 -4.707 1.00 55.09 235 LEU A C 1
ATOM 1820 O O . LEU A 1 235 ? 15.636 -2.975 -5.541 1.00 55.09 235 LEU A O 1
ATOM 1824 N N . ASP A 1 236 ? 15.582 -1.152 -4.210 1.00 50.72 236 ASP A N 1
ATOM 1825 C CA . ASP A 1 236 ? 16.902 -0.637 -4.581 1.00 50.72 236 ASP A CA 1
ATOM 1826 C C . ASP A 1 236 ? 18.043 -1.507 -4.031 1.00 50.72 236 ASP A C 1
ATOM 1828 O O . ASP A 1 236 ? 18.947 -1.886 -4.777 1.00 50.72 236 ASP A O 1
ATOM 1832 N N . ALA A 1 237 ? 17.953 -1.925 -2.762 1.00 42.09 237 ALA A N 1
ATOM 1833 C CA . ALA A 1 237 ? 18.956 -2.774 -2.113 1.00 42.09 237 ALA A CA 1
ATOM 1834 C C . ALA A 1 237 ? 19.162 -4.131 -2.813 1.00 42.09 237 ALA A C 1
ATOM 1836 O O . ALA A 1 237 ? 20.246 -4.708 -2.739 1.00 42.09 237 ALA A O 1
ATOM 1837 N N . HIS A 1 238 ? 18.144 -4.636 -3.515 1.00 43.84 238 HIS A N 1
ATOM 1838 C CA . HIS A 1 238 ? 18.230 -5.893 -4.258 1.00 43.84 238 HIS A CA 1
ATOM 1839 C C . HIS A 1 238 ? 18.612 -5.727 -5.738 1.00 43.84 238 HIS A C 1
ATOM 1841 O O . HIS A 1 238 ? 18.664 -6.728 -6.450 1.00 43.84 238 HIS A O 1
ATOM 1847 N N . GLY A 1 239 ? 18.867 -4.505 -6.225 1.00 43.25 239 GLY A N 1
ATOM 1848 C CA . GLY A 1 239 ? 19.246 -4.263 -7.625 1.00 43.25 239 GLY A CA 1
ATOM 1849 C C . GLY A 1 239 ? 18.143 -4.593 -8.642 1.00 43.25 239 GLY A C 1
ATOM 1850 O O . GLY A 1 239 ? 18.406 -4.673 -9.839 1.00 43.25 239 GLY A O 1
ATOM 1851 N N . LYS A 1 240 ? 16.896 -4.767 -8.185 1.00 48.78 240 LYS A N 1
ATOM 1852 C CA . LYS A 1 240 ? 15.750 -5.233 -8.998 1.00 48.78 240 LYS A CA 1
ATOM 1853 C C . LYS A 1 240 ? 15.058 -4.117 -9.779 1.00 48.78 240 LYS A C 1
ATOM 1855 O O . LYS A 1 240 ? 14.066 -4.347 -10.456 1.00 48.78 240 LYS A O 1
ATOM 1860 N N . LEU A 1 241 ? 15.613 -2.910 -9.701 1.00 50.78 241 LEU A N 1
ATOM 1861 C CA . LEU A 1 241 ? 15.227 -1.722 -10.457 1.00 50.78 241 LEU A CA 1
ATOM 1862 C C . LEU A 1 241 ? 16.362 -1.290 -11.400 1.00 50.78 241 LEU A C 1
ATOM 1864 O O . LEU A 1 241 ? 16.548 -0.101 -11.630 1.00 50.78 241 LEU A O 1
ATOM 1868 N N . TRP A 1 242 ? 17.160 -2.229 -11.919 1.00 44.59 242 TRP A N 1
ATOM 1869 C CA . TRP A 1 242 ? 18.363 -1.947 -12.720 1.00 44.59 242 TRP A CA 1
ATOM 1870 C C . TRP A 1 242 ? 18.116 -1.034 -13.942 1.00 44.59 242 TRP A C 1
ATOM 1872 O O . TRP A 1 242 ? 19.037 -0.346 -14.371 1.00 44.59 242 TRP A O 1
ATOM 1882 N N . ALA A 1 243 ? 16.874 -0.930 -14.434 1.00 41.56 243 ALA A N 1
ATOM 1883 C CA . ALA A 1 243 ? 16.460 0.012 -15.483 1.00 41.56 243 ALA A CA 1
ATOM 1884 C C . ALA A 1 243 ? 16.051 1.429 -14.989 1.00 41.56 243 ALA A C 1
ATOM 1886 O O . ALA A 1 243 ? 15.756 2.301 -15.800 1.00 41.56 243 ALA A O 1
ATOM 1887 N N . LEU A 1 244 ? 15.997 1.676 -13.675 1.00 48.44 244 LEU A N 1
ATOM 1888 C CA . LEU A 1 244 ? 15.344 2.826 -13.020 1.00 48.44 244 LEU A CA 1
ATOM 1889 C C . LEU A 1 244 ? 16.280 3.578 -12.043 1.00 48.44 244 LEU A C 1
ATOM 1891 O O . LEU A 1 244 ? 15.838 4.120 -11.028 1.00 48.44 244 LEU A O 1
ATOM 1895 N N . ARG A 1 245 ? 17.595 3.616 -12.297 1.00 41.88 245 ARG A N 1
ATOM 1896 C CA . ARG A 1 245 ? 18.541 4.283 -11.382 1.00 41.88 245 ARG A CA 1
ATOM 1897 C C . ARG A 1 245 ? 18.564 5.810 -11.546 1.00 41.88 245 ARG A C 1
ATOM 1899 O O . ARG A 1 245 ? 19.284 6.324 -12.392 1.00 41.88 245 ARG A O 1
ATOM 1906 N N . ARG A 1 246 ? 17.858 6.523 -10.657 1.00 36.28 246 ARG A N 1
ATOM 1907 C CA . ARG A 1 246 ? 18.412 7.422 -9.611 1.00 36.28 246 ARG A CA 1
ATOM 1908 C C . ARG A 1 246 ? 17.254 7.891 -8.717 1.00 36.28 246 ARG A C 1
ATOM 1910 O O . ARG A 1 246 ? 16.388 8.635 -9.160 1.00 36.28 246 ARG A O 1
ATOM 1917 N N . MET A 1 247 ? 17.232 7.478 -7.449 1.00 37.09 247 MET A N 1
ATOM 1918 C CA . MET A 1 247 ? 16.263 8.005 -6.480 1.00 37.09 247 MET A CA 1
ATOM 1919 C C . MET A 1 247 ? 16.728 9.379 -5.988 1.00 37.09 247 MET A C 1
ATOM 1921 O O . MET A 1 247 ? 17.796 9.479 -5.382 1.00 37.09 247 MET A O 1
ATOM 1925 N N . SER A 1 248 ? 15.937 10.431 -6.215 1.00 37.41 248 SER A N 1
ATOM 1926 C CA . SER A 1 248 ? 16.078 11.678 -5.461 1.00 37.41 248 SER A CA 1
ATOM 1927 C C . SER A 1 248 ? 15.054 11.712 -4.324 1.00 37.41 248 SER A C 1
ATOM 1929 O O . SER A 1 248 ? 13.852 11.503 -4.507 1.00 37.41 248 SER A O 1
ATOM 1931 N N . THR A 1 249 ? 15.528 11.941 -3.102 1.00 36.28 249 THR A N 1
ATOM 1932 C CA . THR A 1 249 ? 14.663 12.189 -1.948 1.00 36.28 249 THR A CA 1
ATOM 1933 C C . THR A 1 249 ? 14.118 13.614 -2.068 1.00 36.28 249 THR A C 1
ATOM 1935 O O . THR A 1 249 ? 14.909 14.559 -2.041 1.0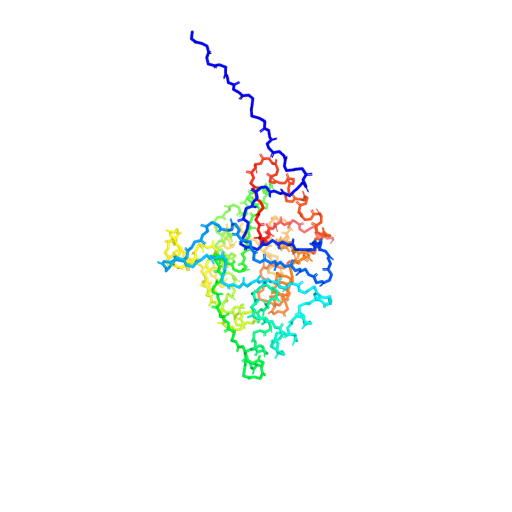0 36.28 249 THR A O 1
ATOM 1938 N N . PRO A 1 250 ? 12.798 13.837 -2.193 1.00 38.75 250 PRO A N 1
ATOM 1939 C CA . PRO A 1 250 ? 12.274 15.192 -2.160 1.00 38.75 250 PRO A CA 1
ATOM 1940 C C . PRO A 1 250 ? 12.390 15.774 -0.740 1.00 38.75 250 PRO A C 1
ATOM 1942 O O . PRO A 1 250 ? 12.326 15.030 0.246 1.00 38.75 250 PRO A O 1
ATOM 1945 N N . PRO A 1 251 ? 12.510 17.108 -0.607 1.00 39.59 251 PRO A N 1
ATOM 1946 C CA . PRO A 1 251 ? 12.423 17.768 0.687 1.00 39.59 251 PRO A CA 1
ATOM 1947 C C . PRO A 1 251 ? 11.029 17.587 1.327 1.00 39.59 251 PRO A C 1
ATOM 1949 O O . PRO A 1 251 ? 10.089 17.055 0.735 1.00 39.59 251 PRO A O 1
ATOM 1952 N N . THR A 1 252 ? 10.927 17.979 2.596 1.00 34.97 252 THR A N 1
ATOM 1953 C CA . THR A 1 252 ? 9.826 17.760 3.558 1.00 34.97 252 THR A CA 1
ATOM 1954 C C . THR A 1 252 ? 8.384 17.812 3.014 1.00 34.97 252 THR A C 1
ATOM 1956 O O . THR A 1 252 ? 8.081 18.498 2.039 1.00 34.97 252 THR A O 1
ATOM 1959 N N . ARG A 1 253 ? 7.468 17.111 3.716 1.00 36.34 253 ARG A N 1
ATOM 1960 C CA . ARG A 1 253 ? 6.014 16.929 3.460 1.00 36.34 253 ARG A CA 1
ATOM 1961 C C . ARG A 1 253 ? 5.321 18.097 2.742 1.00 36.34 253 ARG A C 1
ATOM 1963 O O . ARG A 1 253 ? 4.578 17.864 1.795 1.00 36.34 253 ARG A O 1
ATOM 1970 N N . THR A 1 254 ? 5.570 19.337 3.149 1.00 39.97 254 THR A N 1
ATOM 1971 C CA . THR A 1 254 ? 4.943 20.531 2.562 1.00 39.97 254 THR A CA 1
ATOM 1972 C C . THR A 1 254 ? 5.341 20.761 1.099 1.00 39.97 254 THR A C 1
ATOM 1974 O O . THR A 1 254 ? 4.507 21.172 0.302 1.00 39.97 254 THR A O 1
ATOM 1977 N N . THR A 1 255 ? 6.578 20.450 0.704 1.00 48.16 255 THR A N 1
ATOM 1978 C CA . THR A 1 255 ? 7.094 20.732 -0.649 1.00 48.16 255 THR A CA 1
ATOM 1979 C C . THR A 1 255 ? 6.615 19.735 -1.705 1.00 48.16 255 THR A C 1
ATOM 1981 O O . THR A 1 255 ? 6.246 20.159 -2.799 1.00 48.16 255 THR A O 1
ATOM 1984 N N . HIS A 1 256 ? 6.532 18.436 -1.387 1.00 42.78 256 HIS A N 1
ATOM 1985 C CA . HIS A 1 256 ? 5.979 17.426 -2.299 1.00 42.78 256 HIS A CA 1
ATOM 1986 C C . HIS A 1 256 ? 4.496 17.696 -2.595 1.00 42.78 256 HIS A C 1
ATOM 1988 O O . HIS A 1 256 ? 4.103 17.787 -3.758 1.00 42.78 256 HIS A O 1
ATOM 1994 N N . PHE A 1 257 ? 3.689 17.920 -1.550 1.00 41.69 257 PHE A N 1
ATOM 1995 C CA . PHE A 1 257 ? 2.273 18.256 -1.711 1.00 41.69 257 PHE A CA 1
ATOM 1996 C C . PHE A 1 257 ? 2.066 19.622 -2.378 1.00 41.69 257 PHE A C 1
ATOM 1998 O O . PHE A 1 257 ? 1.190 19.734 -3.227 1.00 41.69 257 PHE A O 1
ATOM 2005 N N . ALA A 1 258 ? 2.886 20.639 -2.083 1.00 45.25 258 ALA A N 1
ATOM 2006 C CA . ALA A 1 258 ? 2.803 21.932 -2.768 1.00 45.25 258 ALA A CA 1
ATOM 2007 C C . ALA A 1 258 ? 3.181 21.836 -4.257 1.00 45.25 258 ALA A C 1
ATOM 2009 O O . ALA A 1 258 ? 2.562 22.493 -5.094 1.00 45.25 258 ALA A O 1
ATOM 2010 N N . ARG A 1 259 ? 4.165 20.998 -4.617 1.00 48.78 259 ARG A N 1
ATOM 2011 C CA . ARG A 1 259 ? 4.518 20.724 -6.020 1.00 48.78 259 ARG A CA 1
ATOM 2012 C C . ARG A 1 259 ? 3.372 20.006 -6.735 1.00 48.78 259 ARG A C 1
ATOM 2014 O O . ARG A 1 259 ? 3.046 20.375 -7.858 1.00 48.78 259 ARG A O 1
ATOM 2021 N N . TRP A 1 260 ? 2.713 19.064 -6.059 1.00 39.66 260 TRP A N 1
ATOM 2022 C CA . TRP A 1 260 ? 1.530 18.369 -6.568 1.00 39.66 260 TRP A CA 1
ATOM 2023 C C . TRP A 1 260 ? 0.328 19.309 -6.734 1.00 39.66 260 TRP A C 1
ATOM 2025 O O . TRP A 1 260 ? -0.255 19.377 -7.808 1.00 39.66 260 TRP A O 1
ATOM 2035 N N . GLN A 1 261 ? 0.014 20.131 -5.731 1.00 38.28 261 GLN A N 1
ATOM 2036 C CA . GLN A 1 261 ? -1.057 21.129 -5.804 1.00 38.28 261 GLN A CA 1
ATOM 2037 C C . GLN A 1 261 ? -0.797 22.222 -6.847 1.00 38.28 261 GLN A C 1
ATOM 2039 O O . GLN A 1 261 ? -1.752 22.725 -7.423 1.00 38.28 261 GLN A O 1
ATOM 2044 N N . LYS A 1 262 ? 0.455 22.576 -7.161 1.00 45.72 262 LYS A N 1
ATOM 2045 C CA . LYS A 1 262 ? 0.749 23.471 -8.297 1.00 45.72 262 LYS A CA 1
ATOM 2046 C C . LYS A 1 262 ? 0.433 22.833 -9.654 1.00 45.72 262 LYS A C 1
ATOM 2048 O O . LYS A 1 262 ? 0.047 23.544 -10.575 1.00 45.72 262 LYS A O 1
ATOM 2053 N N . ILE A 1 263 ? 0.595 21.515 -9.775 1.00 38.97 263 ILE A N 1
ATOM 2054 C CA . ILE A 1 263 ? 0.306 20.758 -11.003 1.00 38.97 263 ILE A CA 1
ATOM 2055 C C . ILE A 1 263 ? -1.202 20.498 -11.132 1.00 38.97 263 ILE A C 1
ATOM 2057 O O . ILE A 1 263 ? -1.773 20.690 -12.203 1.00 38.97 263 ILE A O 1
ATOM 2061 N N . VAL A 1 264 ? -1.852 20.099 -10.036 1.00 32.56 264 VAL A N 1
ATOM 2062 C CA . VAL A 1 264 ? -3.263 19.682 -10.006 1.00 32.56 264 VAL A CA 1
ATOM 2063 C C . VAL A 1 264 ? -4.211 20.847 -9.712 1.00 32.56 264 VAL A C 1
ATOM 2065 O O . VAL A 1 264 ? -5.355 20.811 -10.124 1.00 32.56 264 VAL A O 1
ATOM 2068 N N . GLY A 1 265 ? -3.757 21.948 -9.111 1.00 26.59 265 GLY A N 1
ATOM 2069 C CA . GLY A 1 265 ? -4.587 23.108 -8.745 1.00 26.59 265 GLY A CA 1
ATOM 2070 C C . GLY A 1 265 ? -5.242 23.864 -9.910 1.00 26.59 265 GLY A C 1
ATOM 2071 O O . GLY A 1 265 ? -6.030 24.771 -9.667 1.00 26.59 265 GLY A O 1
ATOM 2072 N N . ARG A 1 266 ? -4.961 23.493 -11.168 1.00 32.38 266 ARG A N 1
ATOM 2073 C CA . ARG A 1 266 ? -5.743 23.927 -12.343 1.00 32.38 266 ARG A CA 1
ATOM 2074 C C . ARG A 1 266 ? -6.977 23.062 -12.630 1.00 32.38 266 ARG A C 1
ATOM 2076 O O . ARG A 1 266 ? -7.840 23.505 -13.376 1.00 32.38 266 ARG A O 1
ATOM 2083 N N . TYR A 1 267 ? -7.082 21.873 -12.043 1.00 29.20 267 TYR A N 1
ATOM 2084 C CA . TYR A 1 267 ? -8.176 20.926 -12.240 1.00 29.20 267 TYR A CA 1
ATOM 2085 C C . TYR A 1 267 ? -8.588 20.358 -10.876 1.00 29.20 267 TYR A C 1
ATOM 2087 O O . TYR A 1 267 ? -7.873 19.559 -10.279 1.00 29.20 267 TYR A O 1
ATOM 2095 N N . GLY A 1 268 ? -9.722 20.819 -10.344 1.00 28.03 268 GLY A N 1
ATOM 2096 C CA . GLY A 1 268 ? -10.193 20.450 -9.008 1.00 28.03 268 GLY A CA 1
ATOM 2097 C C . GLY A 1 268 ? -10.408 18.944 -8.857 1.00 28.03 268 GLY A C 1
ATOM 2098 O O . GLY A 1 268 ? -11.377 18.410 -9.386 1.00 28.03 268 GLY A O 1
ATOM 2099 N N . VAL A 1 269 ? -9.522 18.272 -8.117 1.00 24.75 269 VAL A N 1
ATOM 2100 C CA . VAL A 1 269 ? -9.698 16.883 -7.666 1.00 24.75 269 VAL A CA 1
ATOM 2101 C C . VAL A 1 269 ? -9.220 16.756 -6.216 1.00 24.75 269 VAL A C 1
ATOM 2103 O O . VAL A 1 269 ? -8.153 17.254 -5.848 1.00 24.75 269 VAL A O 1
ATOM 2106 N N . GLU A 1 270 ? -10.052 16.118 -5.390 1.00 25.39 270 GLU A N 1
ATOM 2107 C CA . GLU A 1 270 ? -9.849 15.888 -3.959 1.00 25.39 270 GLU A CA 1
ATOM 2108 C C . GLU A 1 270 ? -8.763 14.847 -3.624 1.00 25.39 270 GLU A C 1
ATOM 2110 O O . GLU A 1 270 ? -8.291 14.069 -4.449 1.00 25.39 270 GLU A O 1
ATOM 2115 N N . ARG A 1 271 ? -8.368 14.889 -2.348 1.00 27.89 271 ARG A N 1
ATOM 2116 C CA . ARG A 1 271 ? -7.268 14.197 -1.662 1.00 27.89 271 ARG A CA 1
ATOM 2117 C C . ARG A 1 271 ? -7.202 12.684 -1.953 1.00 27.89 271 ARG A C 1
ATOM 2119 O O . ARG A 1 271 ? -7.976 11.916 -1.395 1.00 27.89 271 ARG A O 1
ATOM 2126 N N . GLY A 1 272 ? -6.204 12.249 -2.728 1.00 25.62 272 GLY A N 1
ATOM 2127 C CA . GLY A 1 272 ? -5.864 10.833 -2.931 1.00 25.62 272 GLY A CA 1
ATOM 2128 C C . GLY A 1 272 ? -4.598 10.405 -2.177 1.00 25.62 272 GLY A C 1
ATOM 2129 O O . GLY A 1 272 ? -3.582 11.100 -2.205 1.00 25.62 272 GLY A O 1
ATOM 2130 N N . TYR A 1 273 ? -4.656 9.255 -1.502 1.00 28.94 273 TYR A N 1
ATOM 2131 C CA . TYR A 1 273 ? -3.518 8.609 -0.838 1.00 28.94 273 TYR A CA 1
ATOM 2132 C C . TYR A 1 273 ? -2.571 7.933 -1.855 1.00 28.94 273 TYR A C 1
ATOM 2134 O O . TYR A 1 273 ? -3.015 7.163 -2.698 1.00 28.94 273 TYR A O 1
ATOM 2142 N N . GLY A 1 274 ? -1.254 8.139 -1.705 1.00 39.72 274 GLY A N 1
ATOM 2143 C CA . GLY A 1 274 ? -0.253 7.078 -1.920 1.00 39.72 274 GLY A CA 1
ATOM 2144 C C . GLY A 1 274 ? 0.329 6.796 -3.316 1.00 39.72 274 GLY A C 1
ATOM 2145 O O . GLY A 1 274 ? 0.928 5.738 -3.474 1.00 39.72 274 GLY A O 1
ATOM 2146 N N . GLY A 1 275 ? 0.226 7.682 -4.311 1.00 37.84 275 GLY A N 1
ATOM 2147 C CA . GLY A 1 275 ? 0.873 7.471 -5.621 1.00 37.84 275 GLY A CA 1
ATOM 2148 C C . GLY A 1 275 ? 2.350 7.896 -5.673 1.00 37.84 275 GLY A C 1
ATOM 2149 O O . GLY A 1 275 ? 2.703 8.962 -5.169 1.00 37.84 275 GLY A O 1
ATOM 2150 N N . LEU A 1 276 ? 3.214 7.094 -6.311 1.00 45.31 276 LEU A N 1
ATOM 2151 C CA . LEU A 1 276 ? 4.581 7.495 -6.680 1.00 45.31 276 LEU A CA 1
ATOM 2152 C C . LEU A 1 276 ? 4.577 8.067 -8.092 1.00 45.31 276 LEU A C 1
ATOM 2154 O O . LEU A 1 276 ? 4.023 7.457 -9.007 1.00 45.31 276 LEU A O 1
ATOM 2158 N N . HIS A 1 277 ? 5.217 9.215 -8.281 1.00 45.72 277 HIS A N 1
ATOM 2159 C CA . HIS A 1 277 ? 5.341 9.830 -9.598 1.00 45.72 277 HIS A CA 1
ATOM 2160 C C . HIS A 1 277 ? 6.683 9.476 -10.225 1.00 45.72 277 HIS A C 1
ATOM 2162 O O . HIS A 1 277 ? 7.691 9.525 -9.540 1.00 45.72 277 HIS A O 1
ATOM 2168 N N . LEU A 1 278 ? 6.697 9.157 -11.515 1.00 41.88 278 LEU A N 1
ATOM 2169 C CA . LEU A 1 278 ? 7.902 8.993 -12.324 1.00 41.88 278 LEU A CA 1
ATOM 2170 C C . LEU A 1 278 ? 8.106 10.226 -13.199 1.00 41.88 278 LEU A C 1
ATOM 2172 O O . LEU A 1 278 ? 7.169 10.700 -13.859 1.00 41.88 278 LEU A O 1
ATOM 2176 N N . GLN A 1 279 ? 9.338 10.725 -13.218 1.00 40.88 279 GLN A N 1
ATOM 2177 C CA . GLN A 1 279 ? 9.787 11.789 -14.112 1.00 40.88 279 GLN A CA 1
ATOM 2178 C C . GLN A 1 279 ? 11.063 11.356 -14.830 1.00 40.88 279 GLN A C 1
ATOM 2180 O O . GLN A 1 279 ? 11.900 10.671 -14.256 1.00 40.88 279 GLN A O 1
ATOM 2185 N N . LEU A 1 280 ? 11.203 11.758 -16.091 1.00 41.28 280 LEU A N 1
ATOM 2186 C CA . LEU A 1 280 ? 12.430 11.574 -16.858 1.00 41.28 280 LEU A CA 1
ATOM 2187 C C . LEU A 1 280 ? 13.212 12.884 -16.870 1.00 41.28 280 LEU A C 1
ATOM 2189 O O . LEU A 1 280 ? 12.655 13.917 -17.251 1.00 41.28 280 LEU A O 1
ATOM 2193 N N . HIS A 1 281 ? 14.493 12.832 -16.509 1.00 46.09 281 HIS A N 1
ATOM 2194 C CA . HIS A 1 281 ? 15.386 13.995 -16.548 1.00 46.09 281 HIS A CA 1
ATOM 2195 C C . HIS A 1 281 ? 16.603 13.744 -17.432 1.00 46.09 281 HIS A C 1
ATOM 2197 O O . HIS A 1 281 ? 17.054 12.611 -17.592 1.00 46.09 281 HIS A O 1
ATOM 2203 N N . ARG A 1 282 ? 17.125 14.844 -17.981 1.00 40.78 282 ARG A N 1
ATOM 2204 C CA . ARG A 1 282 ? 18.410 14.913 -18.675 1.00 40.78 282 ARG A CA 1
ATOM 2205 C C . ARG A 1 282 ? 19.512 14.968 -17.615 1.00 40.78 282 ARG A C 1
ATOM 2207 O O . ARG A 1 282 ? 19.442 15.821 -16.730 1.00 40.78 282 ARG A O 1
ATOM 2214 N N . GLN A 1 283 ? 20.490 14.067 -17.666 1.00 39.03 283 GLN A N 1
ATOM 2215 C CA . GLN A 1 283 ? 21.676 14.169 -16.817 1.00 39.03 283 GLN A CA 1
ATOM 2216 C C . GLN A 1 283 ? 22.792 14.839 -17.618 1.00 39.03 283 GLN A C 1
ATOM 2218 O O . GLN A 1 283 ? 23.333 14.220 -18.527 1.00 39.03 283 GLN A O 1
ATOM 2223 N N . GLU A 1 284 ? 23.125 16.085 -17.276 1.00 31.05 284 GLU A N 1
ATOM 2224 C CA . GLU A 1 284 ? 24.286 16.768 -17.854 1.00 31.05 284 GLU A CA 1
ATOM 2225 C C . GLU A 1 284 ? 25.560 16.015 -17.442 1.00 31.05 284 GLU A C 1
ATOM 2227 O O . GLU A 1 284 ? 25.799 15.771 -16.252 1.00 31.05 284 GLU A O 1
ATOM 2232 N N . VAL A 1 285 ? 26.337 15.587 -18.435 1.00 31.98 285 VAL A N 1
ATOM 2233 C CA . VAL A 1 285 ? 27.653 14.976 -18.233 1.00 31.98 285 VAL A CA 1
ATOM 2234 C C . VAL A 1 285 ? 28.655 16.119 -18.053 1.00 31.98 285 VAL A C 1
ATOM 2236 O O . VAL A 1 285 ? 28.726 17.004 -18.903 1.00 31.98 285 VAL A O 1
ATOM 2239 N N . ALA A 1 286 ? 29.351 16.127 -16.913 1.00 33.59 286 ALA A N 1
ATOM 2240 C CA . ALA A 1 286 ? 30.413 17.085 -16.598 1.00 33.59 286 ALA A CA 1
ATOM 2241 C C . ALA A 1 286 ? 31.714 16.757 -17.339 1.00 33.59 286 ALA A C 1
ATOM 2243 O O . ALA A 1 286 ? 31.982 15.548 -17.528 1.00 33.59 286 ALA A O 1
#

Foldseek 3Di:
DDDDDDDPDPPQDPVNDPPDQDQWAWPDDDPPQKTKTAGRPPQDDADPVGHRDDPDGIDIDGDDPDALVSVLVCLLQLVDPDDDPSDDQVSVVVSCVSCVVNVHDDDPDDDQFLDLADEDEPCVDDDLQNVLSPDPLQVLLLQLLFPVCVLCVPQVVVDDDQFHRDGDPVDPRGPDPCNRCPSSHRDNPSSVVSVCVSFVDADPVRFTDDPPFGKAKEKAFQPPDPSRVVSVVVCVVVCSVVNHDDYDHDDDPVVVVVVVCVVCVVPDDDDDDDYIYIGIDGDDDD

Sequence (286 aa):
MDRAVRPQGQIKSETGQACESPPWKFTNRLGDPVVLAERNPYFWAVDPAGNQLPYLDGIQLTLVEGGTDLGTLKALQGEIDMQGRHIQLDQFTVLKEGEAAGDYRVFQWPTFAGSDIAFFFNMSLPGPSGDAIRTKELRQALSLAIDRASIQQTNFLGLGQIRQGVPGPGHAHYPGDDIAQLRTEYDPDAANALLDMVFPNKDGEGFRMNGEDRIVLDIPLPTHSAHGRTRLSRLDAHGKLWALRRMSTPPTRTTHFARWQKIVGRYGVERGYGGLHLQLHRQEVA

Organism: Geodia barretti (NCBI:txid519541)